Protein AF-A0A2P4QZZ9-F1 (afdb_monomer)

Radius of gyration: 21.51 Å; Cα contacts (8 Å, |Δi|>4): 135; chains: 1; bounding box: 50×48×62 Å

pLDDT: mean 76.71, std 16.19, range [34.41, 97.5]

Solvent-accessible surface area (backbone atoms only — not comparable to full-atom values): 10330 Å² total; per-residue (Å²): 119,69,66,62,56,50,52,52,54,52,50,52,51,51,54,52,50,53,53,51,53,52,52,51,50,52,53,50,46,42,72,77,36,46,69,60,42,31,53,45,34,73,68,69,44,44,65,46,53,36,52,76,71,63,39,53,69,59,50,45,40,43,49,60,79,37,35,94,70,60,45,73,76,93,50,52,72,51,72,31,72,66,57,49,50,50,50,52,49,51,52,51,50,51,52,47,52,52,32,56,74,68,72,44,88,76,85,81,82,85,83,83,88,78,91,74,87,89,64,65,64,69,46,78,31,52,57,54,53,14,55,75,69,63,35,62,65,50,34,57,41,48,51,54,41,38,61,64,50,22,79,83,32,67,79,42,36,60,51,57,63,67,46,42,67,57,51,50,55,63,53,46,65,64,67,77,70,121

Mean predicted aligned error: 12.74 Å

Structure (mmCIF, N/CA/C/O backbone):
data_AF-A0A2P4QZZ9-F1
#
_entry.id   AF-A0A2P4QZZ9-F1
#
loop_
_atom_site.group_PDB
_atom_site.id
_atom_site.type_symbol
_atom_site.label_atom_id
_atom_site.label_alt_id
_atom_site.label_comp_id
_atom_site.label_asym_id
_atom_site.label_entity_id
_atom_site.label_seq_id
_atom_site.pdbx_PDB_ins_code
_atom_site.Cartn_x
_atom_site.Cartn_y
_atom_site.Cartn_z
_atom_site.occupancy
_atom_site.B_iso_or_equiv
_atom_site.auth_seq_id
_atom_site.auth_comp_id
_atom_site.auth_asym_id
_atom_site.auth_atom_id
_atom_site.pdbx_PDB_model_num
ATOM 1 N N . MET A 1 1 ? -20.330 25.177 26.743 1.00 54.56 1 MET A N 1
ATOM 2 C CA . MET A 1 1 ? -19.737 23.815 26.667 1.00 54.56 1 MET A CA 1
ATOM 3 C C . MET A 1 1 ? -20.507 22.802 25.803 1.00 54.56 1 MET A C 1
ATOM 5 O O . MET A 1 1 ? -19.857 22.001 25.148 1.00 54.56 1 MET A O 1
ATOM 9 N N . LYS A 1 2 ? -21.855 22.788 25.755 1.00 60.09 2 LYS A N 1
ATOM 10 C CA . LYS A 1 2 ? -22.616 21.794 24.951 1.00 60.09 2 LYS A CA 1
ATOM 11 C C . LYS A 1 2 ? -22.571 22.031 23.425 1.00 60.09 2 LYS A C 1
ATOM 13 O O . LYS A 1 2 ? -22.466 21.073 22.668 1.00 60.09 2 LYS A O 1
ATOM 18 N N . HIS A 1 3 ? -22.592 23.290 22.978 1.00 59.09 3 HIS A N 1
ATOM 19 C CA . HIS A 1 3 ? -22.608 23.656 21.551 1.00 59.09 3 HIS A CA 1
ATOM 20 C C . HIS A 1 3 ? -21.281 23.352 20.826 1.00 59.09 3 HIS A C 1
ATOM 22 O O . HIS A 1 3 ? -21.279 22.843 19.709 1.00 59.09 3 HIS A O 1
ATOM 28 N N . THR A 1 4 ? -20.145 23.577 21.493 1.00 58.81 4 THR A N 1
ATOM 29 C CA . THR A 1 4 ? -18.808 23.253 20.970 1.00 58.81 4 THR A CA 1
ATOM 30 C C . THR A 1 4 ? -18.605 21.743 20.808 1.00 58.81 4 THR A C 1
ATOM 32 O O . THR A 1 4 ? -18.136 21.304 19.765 1.00 58.81 4 THR A O 1
ATOM 35 N N . LYS A 1 5 ? -19.068 20.931 21.770 1.00 69.50 5 LYS A N 1
ATOM 36 C CA . LYS A 1 5 ? -19.051 19.456 21.683 1.00 69.50 5 LYS A CA 1
ATOM 37 C C . LYS A 1 5 ? -19.959 18.907 20.567 1.00 69.50 5 LYS A C 1
ATOM 39 O O . LYS A 1 5 ? -19.664 17.879 19.965 1.00 69.50 5 LYS A O 1
ATOM 44 N N . TYR A 1 6 ? -21.067 19.589 20.274 1.00 70.94 6 TYR A N 1
ATOM 45 C CA . TYR A 1 6 ? -21.971 19.229 19.176 1.00 70.94 6 TYR A CA 1
ATOM 46 C C . TYR A 1 6 ? -21.371 19.529 17.793 1.00 70.94 6 TYR A C 1
ATOM 48 O O . TYR A 1 6 ? -21.445 18.683 16.898 1.00 70.94 6 TYR A O 1
ATOM 56 N N . LEU A 1 7 ? -20.749 20.703 17.629 1.00 67.00 7 LEU A N 1
ATOM 57 C CA . LEU A 1 7 ? -20.033 21.083 16.405 1.00 67.00 7 LEU A CA 1
ATOM 58 C C . LEU A 1 7 ? -18.877 20.120 16.106 1.00 67.00 7 LEU A C 1
ATOM 60 O O . LEU A 1 7 ? -18.756 19.653 14.974 1.00 67.00 7 LEU A O 1
ATOM 64 N N . ASP A 1 8 ? -18.117 19.743 17.133 1.00 82.56 8 ASP A N 1
ATOM 65 C CA . ASP A 1 8 ? -17.032 18.761 17.036 1.00 82.56 8 ASP A CA 1
ATOM 66 C C . ASP A 1 8 ? -17.543 17.381 16.567 1.00 82.56 8 ASP A C 1
ATOM 68 O O . ASP A 1 8 ? -17.041 16.790 15.608 1.00 82.56 8 ASP A O 1
ATOM 72 N N . ASN A 1 9 ? -18.666 16.915 17.124 1.00 88.12 9 ASN A N 1
ATOM 73 C CA . ASN A 1 9 ? -19.318 15.676 16.686 1.00 88.12 9 ASN A CA 1
ATOM 74 C C . ASN A 1 9 ? -19.880 15.738 15.255 1.00 88.12 9 ASN A C 1
ATOM 76 O O . ASN A 1 9 ? -19.959 14.711 14.571 1.00 88.12 9 ASN A O 1
ATOM 80 N N . LYS A 1 10 ? -20.330 16.907 14.788 1.00 89.75 10 LYS A N 1
ATOM 81 C CA . LYS A 1 10 ? -20.801 17.083 13.405 1.00 89.75 10 LYS A CA 1
ATOM 82 C C . LYS A 1 10 ? -19.626 17.040 12.427 1.00 89.75 10 LYS A C 1
ATOM 84 O O . LYS A 1 10 ? -19.710 16.320 11.433 1.00 89.75 10 LYS A O 1
ATOM 89 N N . LEU A 1 11 ? -18.534 17.737 12.741 1.00 89.88 11 LEU A N 1
ATOM 90 C CA . LEU A 1 11 ? -17.313 17.734 11.937 1.00 89.88 11 LEU A CA 1
ATOM 91 C C . LEU A 1 11 ? -16.714 16.327 11.846 1.00 89.88 11 LEU A C 1
ATOM 93 O O . LEU A 1 11 ? -16.433 15.849 10.751 1.00 89.88 11 LEU A O 1
ATOM 97 N N . ARG A 1 12 ? -16.619 15.614 12.973 1.00 89.38 12 ARG A N 1
ATOM 98 C CA . ARG A 1 12 ? -16.128 14.230 13.010 1.00 89.38 12 ARG A CA 1
ATOM 99 C C . ARG A 1 12 ? -16.957 13.289 12.136 1.00 89.38 12 ARG A C 1
ATOM 101 O O . ARG A 1 12 ? -16.395 12.460 11.425 1.00 89.38 12 ARG A O 1
ATOM 108 N N . ARG A 1 13 ? -18.289 13.419 12.151 1.00 91.75 13 ARG A N 1
ATOM 109 C CA . ARG A 1 13 ? -19.176 12.630 11.277 1.00 91.75 13 ARG A CA 1
ATOM 110 C C . ARG A 1 13 ? -18.946 12.934 9.800 1.00 91.75 13 ARG A C 1
ATOM 112 O O . ARG A 1 13 ? -18.873 11.999 9.009 1.00 91.75 13 ARG A O 1
ATOM 119 N N . TYR A 1 14 ? -18.820 14.211 9.448 1.00 93.88 14 TYR A N 1
ATOM 120 C CA . TYR A 1 14 ? -18.532 14.629 8.077 1.00 93.88 14 TYR A CA 1
ATOM 121 C C . TYR A 1 14 ? -17.188 14.071 7.594 1.00 93.88 14 TYR A C 1
ATOM 123 O O . TYR A 1 14 ? -17.152 13.377 6.584 1.00 93.88 14 TYR A O 1
ATOM 131 N N . LEU A 1 15 ? -16.117 14.268 8.369 1.00 91.00 15 LEU A N 1
ATOM 132 C CA . LEU A 1 15 ? -14.783 13.761 8.042 1.00 91.00 15 LEU A CA 1
ATOM 133 C C . LEU A 1 15 ? -14.778 12.239 7.879 1.00 91.00 15 LEU A C 1
ATOM 135 O O . LEU A 1 15 ? -14.265 11.729 6.887 1.00 91.00 15 LEU A O 1
ATOM 139 N N . ASN A 1 16 ? -15.407 11.507 8.804 1.00 89.88 16 ASN A N 1
ATOM 140 C CA . ASN A 1 16 ? -15.522 10.054 8.698 1.00 89.88 16 ASN A CA 1
ATOM 141 C C . ASN A 1 16 ? -16.256 9.633 7.423 1.00 89.88 16 ASN A C 1
ATOM 143 O O . ASN A 1 16 ? -15.813 8.703 6.755 1.00 89.88 16 ASN A O 1
ATOM 147 N N . LYS A 1 17 ? -17.350 10.315 7.066 1.00 94.38 17 LYS A N 1
ATOM 148 C CA . LYS A 1 17 ? -18.093 10.034 5.834 1.00 94.38 17 LYS A CA 1
ATOM 149 C C . LYS A 1 17 ? -17.211 10.242 4.600 1.00 94.38 17 LYS A C 1
ATOM 151 O O . LYS A 1 17 ? -17.087 9.324 3.797 1.00 94.38 17 LYS A O 1
ATOM 156 N N . THR A 1 18 ? -16.535 11.385 4.502 1.00 93.31 18 THR A N 1
ATOM 157 C CA . THR A 1 18 ? -15.633 11.700 3.384 1.00 93.31 18 THR A CA 1
ATOM 158 C C . THR A 1 18 ? -14.485 10.697 3.269 1.00 93.31 18 THR A C 1
ATOM 160 O O . THR A 1 18 ? -14.152 10.248 2.173 1.00 93.31 18 THR A O 1
ATOM 163 N N . ILE A 1 19 ? -13.900 10.287 4.397 1.00 89.81 19 ILE A N 1
ATOM 164 C CA . ILE A 1 19 ? -12.868 9.246 4.435 1.00 89.81 19 ILE A CA 1
ATOM 165 C C . ILE A 1 19 ? -13.408 7.917 3.882 1.00 89.81 19 ILE A C 1
ATOM 167 O O . ILE A 1 19 ? -12.723 7.264 3.096 1.00 89.81 19 ILE A O 1
ATOM 171 N N . GLN A 1 20 ? -14.622 7.507 4.264 1.00 91.81 20 GLN A N 1
ATOM 172 C CA . GLN A 1 20 ? -15.223 6.265 3.762 1.00 91.81 20 GLN A CA 1
ATOM 173 C C . GLN A 1 20 ? -15.548 6.338 2.267 1.00 91.81 20 GLN A C 1
ATOM 175 O O . GLN A 1 20 ? -15.248 5.404 1.529 1.00 91.81 20 GLN A O 1
ATOM 180 N N . GLU A 1 21 ? -16.093 7.458 1.797 1.00 94.62 21 GLU A N 1
ATOM 181 C CA . GLU A 1 21 ? -16.357 7.683 0.370 1.00 94.62 21 GLU A CA 1
ATOM 182 C C . GLU A 1 21 ? -15.062 7.631 -0.450 1.00 94.62 21 GLU A C 1
ATOM 184 O O . GLU A 1 21 ? -15.006 6.977 -1.492 1.00 94.62 21 GLU A O 1
ATOM 189 N N . THR A 1 22 ? -13.989 8.233 0.067 1.00 93.81 22 THR A N 1
ATOM 190 C CA . THR A 1 22 ? -12.664 8.210 -0.568 1.00 93.81 22 THR A CA 1
ATOM 191 C C . THR A 1 22 ? -12.107 6.786 -0.632 1.00 93.81 22 THR A C 1
ATOM 193 O O . THR A 1 22 ? -11.610 6.358 -1.673 1.00 93.81 22 THR A O 1
ATOM 196 N N . ARG A 1 23 ? -12.241 6.005 0.449 1.00 92.25 23 ARG A N 1
ATOM 197 C CA . ARG A 1 23 ? -11.847 4.585 0.486 1.00 92.25 23 ARG A CA 1
ATOM 198 C C . ARG A 1 23 ? -12.595 3.751 -0.554 1.00 92.25 23 ARG A C 1
ATOM 200 O O . ARG A 1 23 ? -11.974 2.952 -1.254 1.00 92.25 23 ARG A O 1
ATOM 207 N N . LEU A 1 24 ? -13.908 3.943 -0.682 1.00 94.81 24 LEU A N 1
ATOM 208 C CA . LEU A 1 24 ? -14.721 3.248 -1.682 1.00 94.81 24 LEU A CA 1
ATOM 209 C C . LEU A 1 24 ? -14.316 3.630 -3.108 1.00 94.81 24 LEU A C 1
ATOM 211 O O . LEU A 1 24 ? -14.198 2.749 -3.959 1.00 94.81 24 LEU A O 1
ATOM 215 N N . LEU A 1 25 ? -14.042 4.914 -3.355 1.00 96.69 25 LEU A N 1
ATOM 216 C CA . LEU A 1 25 ? -13.560 5.390 -4.650 1.00 96.69 25 LEU A CA 1
ATOM 217 C C . LEU A 1 25 ? -12.216 4.753 -5.024 1.00 96.69 25 LEU A C 1
ATOM 219 O O . LEU A 1 25 ? -12.061 4.286 -6.149 1.00 96.69 25 LEU A O 1
ATOM 223 N N . ILE A 1 26 ? -11.272 4.671 -4.081 1.00 95.56 26 ILE A N 1
ATOM 224 C CA . ILE A 1 26 ? -9.978 4.010 -4.298 1.00 95.56 26 ILE A CA 1
ATOM 225 C C . ILE A 1 26 ? -10.179 2.531 -4.647 1.00 95.56 26 ILE A C 1
ATOM 227 O O . ILE A 1 26 ? -9.620 2.054 -5.632 1.00 95.56 26 ILE A O 1
ATOM 231 N N . LYS A 1 27 ? -11.015 1.803 -3.892 1.00 96.19 27 LYS A N 1
ATOM 232 C CA . LYS A 1 27 ? -11.320 0.393 -4.192 1.00 96.19 27 LYS A CA 1
ATOM 233 C C . LYS A 1 27 ? -11.954 0.232 -5.574 1.00 96.19 27 LYS A C 1
ATOM 235 O O . LYS A 1 27 ? -11.574 -0.671 -6.315 1.00 96.19 27 LYS A O 1
ATOM 240 N N . LYS A 1 28 ? -12.887 1.116 -5.941 1.00 97.50 28 LYS A N 1
ATOM 241 C CA . LYS A 1 28 ? -13.502 1.139 -7.275 1.00 97.50 28 LYS A CA 1
ATOM 242 C C . LYS A 1 28 ? -12.451 1.362 -8.367 1.00 97.50 28 LYS A C 1
ATOM 244 O O . LYS A 1 28 ? -12.386 0.571 -9.301 1.00 97.50 28 LYS A O 1
ATOM 249 N N . PHE A 1 29 ? -11.576 2.353 -8.200 1.00 97.12 29 PHE A N 1
ATOM 250 C CA . PHE A 1 29 ? -10.493 2.635 -9.142 1.00 97.12 29 PHE A CA 1
ATOM 251 C C . PHE A 1 29 ? -9.530 1.451 -9.301 1.00 97.12 29 PHE A C 1
ATOM 253 O O . PHE A 1 29 ? -9.184 1.097 -10.422 1.00 97.12 29 PHE A O 1
ATOM 260 N N . ILE A 1 30 ? -9.145 0.791 -8.204 1.00 96.75 30 ILE A N 1
ATOM 261 C CA . ILE A 1 30 ? -8.314 -0.424 -8.241 1.00 96.75 30 ILE A CA 1
ATOM 262 C C . ILE A 1 30 ? -8.983 -1.531 -9.064 1.00 96.75 30 ILE A C 1
ATOM 264 O O . ILE A 1 30 ? -8.313 -2.200 -9.848 1.00 96.75 30 ILE A O 1
ATOM 268 N N . ASN A 1 31 ? -10.290 -1.737 -8.879 1.00 95.56 31 ASN A N 1
ATOM 269 C CA . ASN A 1 31 ? -11.034 -2.770 -9.600 1.00 95.56 31 ASN A CA 1
ATOM 270 C C . ASN A 1 31 ? -11.136 -2.482 -11.094 1.00 95.56 31 ASN A C 1
ATOM 272 O O . ASN A 1 31 ? -10.994 -3.394 -11.901 1.00 95.56 31 ASN A O 1
ATOM 276 N N . GLU A 1 32 ? -11.401 -1.229 -11.451 1.00 97.19 32 GLU A N 1
ATOM 277 C CA . GLU A 1 32 ? -11.619 -0.827 -12.839 1.00 97.19 32 GLU A CA 1
ATOM 278 C C . GLU A 1 32 ? -10.302 -0.646 -13.602 1.00 97.19 32 GLU A C 1
ATOM 280 O O . GLU A 1 32 ? -10.244 -0.916 -14.798 1.00 97.19 32 GLU A O 1
ATOM 285 N N . GLN A 1 33 ? -9.243 -0.185 -12.929 1.00 96.31 33 GLN A N 1
ATOM 286 C CA . GLN A 1 33 ? -7.977 0.230 -13.543 1.00 96.31 33 GLN A CA 1
ATOM 287 C C . GLN A 1 33 ? -6.747 -0.321 -12.787 1.00 96.31 33 GLN A C 1
ATOM 289 O O . GLN A 1 33 ? -5.874 0.447 -12.363 1.00 96.31 33 GLN A O 1
ATOM 294 N N . PRO A 1 34 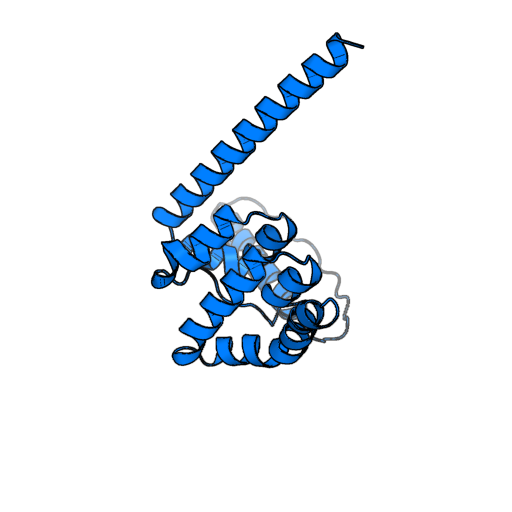? -6.611 -1.654 -12.630 1.00 95.00 34 PRO A N 1
ATOM 295 C CA . PRO A 1 34 ? -5.559 -2.253 -11.803 1.00 95.00 34 PRO A CA 1
ATOM 296 C C . PRO A 1 34 ? -4.141 -1.976 -12.322 1.00 95.00 34 PRO A C 1
ATOM 298 O O . PRO A 1 34 ? -3.219 -1.797 -11.530 1.00 95.00 34 PRO A O 1
ATOM 301 N N . GLN A 1 35 ? -3.944 -1.895 -13.641 1.00 92.81 35 GLN A N 1
ATOM 302 C CA . GLN A 1 35 ? -2.625 -1.593 -14.217 1.00 92.81 35 GLN A CA 1
ATOM 303 C C . GLN A 1 35 ? -2.218 -0.139 -13.960 1.00 92.81 35 GLN A C 1
ATOM 305 O O . GLN A 1 35 ? -1.078 0.139 -13.591 1.00 92.81 35 GLN A O 1
ATOM 310 N N . THR A 1 36 ? -3.169 0.789 -14.076 1.00 93.75 36 THR A N 1
ATOM 311 C CA . THR A 1 36 ? -2.956 2.199 -13.738 1.00 93.75 36 THR A CA 1
ATOM 312 C C . THR A 1 36 ? -2.642 2.359 -12.256 1.00 93.75 36 THR A C 1
ATOM 314 O O . THR A 1 36 ? -1.740 3.115 -11.902 1.00 93.75 36 THR A O 1
ATOM 317 N N . TRP A 1 37 ? -3.323 1.603 -11.389 1.00 94.94 37 TRP A N 1
ATOM 318 C CA . TRP A 1 37 ? -2.998 1.565 -9.967 1.00 94.94 37 TRP A CA 1
ATOM 319 C C . TRP A 1 37 ? -1.556 1.123 -9.711 1.00 94.94 37 TRP A C 1
ATOM 321 O O . TRP A 1 37 ? -0.853 1.797 -8.966 1.00 94.94 37 TRP A O 1
ATOM 331 N N . LYS A 1 38 ? -1.080 0.046 -10.353 1.00 90.50 38 LYS A N 1
ATOM 332 C CA . LYS A 1 38 ? 0.320 -0.396 -10.213 1.00 90.50 38 LYS A CA 1
ATOM 333 C C . LYS A 1 38 ? 1.302 0.712 -10.569 1.00 90.50 38 LYS A C 1
ATOM 335 O O . LYS A 1 38 ? 2.250 0.956 -9.829 1.00 90.50 38 LYS A O 1
ATOM 340 N N . LEU A 1 39 ? 1.070 1.400 -11.687 1.00 88.88 39 LEU A N 1
ATOM 341 C CA . LEU A 1 39 ? 1.911 2.524 -12.105 1.00 88.88 39 LEU A CA 1
ATOM 342 C C . LEU A 1 39 ? 1.871 3.664 -11.087 1.00 88.88 39 LEU A C 1
ATOM 344 O O . LEU A 1 39 ? 2.905 4.259 -10.795 1.00 88.88 39 LEU A O 1
ATOM 348 N N . LEU A 1 40 ? 0.697 3.946 -10.523 1.00 88.94 40 LEU A N 1
ATOM 349 C CA . LEU A 1 40 ? 0.530 4.969 -9.502 1.00 88.94 40 LEU A CA 1
ATOM 350 C C . LEU A 1 40 ? 1.260 4.595 -8.205 1.00 88.94 40 LEU A C 1
ATOM 352 O O . LEU A 1 40 ? 1.987 5.425 -7.664 1.00 88.94 40 LEU A O 1
ATOM 356 N N . ASP A 1 41 ? 1.152 3.347 -7.745 1.00 88.31 41 ASP A N 1
ATOM 357 C CA . ASP A 1 41 ? 1.889 2.856 -6.579 1.00 88.31 41 ASP A CA 1
ATOM 358 C C . ASP A 1 41 ? 3.405 2.894 -6.816 1.00 88.31 41 ASP A C 1
ATOM 360 O O . ASP A 1 41 ? 4.139 3.309 -5.921 1.00 88.31 41 ASP A O 1
ATOM 364 N N . ILE A 1 42 ? 3.872 2.576 -8.035 1.00 81.75 42 ILE A N 1
ATOM 365 C CA . ILE A 1 42 ? 5.276 2.685 -8.491 1.00 81.75 42 ILE A CA 1
ATOM 366 C C . ILE A 1 42 ? 5.726 4.135 -8.714 1.00 81.75 42 ILE A C 1
ATOM 368 O O . ILE A 1 42 ? 6.923 4.419 -8.712 1.00 81.75 42 ILE A O 1
ATOM 372 N N . LYS A 1 43 ? 4.826 5.099 -8.857 1.00 81.81 43 LYS A N 1
ATOM 373 C CA . LYS A 1 43 ? 5.218 6.506 -8.951 1.00 81.81 43 LYS A CA 1
ATOM 374 C C . LYS A 1 43 ? 5.245 7.150 -7.569 1.00 81.81 43 LYS A C 1
ATOM 376 O O . LYS A 1 43 ? 6.293 7.612 -7.128 1.00 81.81 43 LYS A O 1
ATOM 381 N N . GLU A 1 44 ? 4.140 7.053 -6.842 1.00 82.00 44 GLU A N 1
ATOM 382 C CA . GLU A 1 44 ? 3.859 7.858 -5.648 1.00 82.00 44 GLU A CA 1
ATOM 383 C C . GLU A 1 44 ? 4.170 7.144 -4.317 1.00 82.00 44 GLU A C 1
ATOM 385 O O . GLU A 1 44 ? 4.016 7.736 -3.255 1.00 82.00 44 GLU A O 1
ATOM 390 N N . CYS A 1 45 ? 4.622 5.884 -4.339 1.00 82.25 45 CYS A N 1
ATOM 391 C CA . CYS A 1 45 ? 4.875 5.063 -3.139 1.00 82.25 45 CYS A CA 1
ATOM 392 C C . CYS A 1 45 ? 3.617 4.976 -2.262 1.00 82.25 45 CYS A C 1
ATOM 394 O O . CYS A 1 45 ? 3.643 5.319 -1.077 1.00 82.25 45 CYS A O 1
ATOM 396 N N . ILE A 1 46 ? 2.482 4.590 -2.851 1.0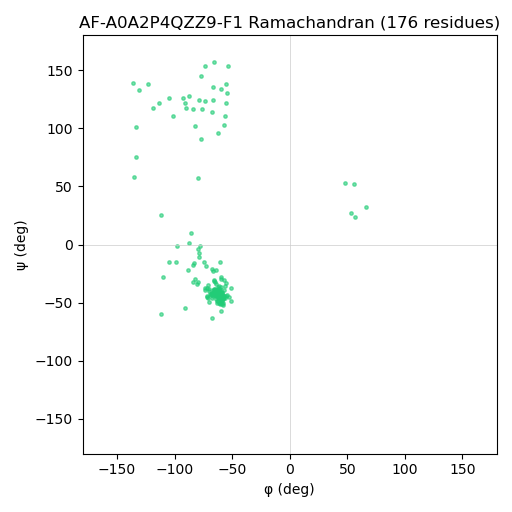0 89.69 46 ILE A N 1
ATOM 397 C CA . ILE A 1 46 ? 1.190 4.641 -2.158 1.00 89.69 46 ILE A CA 1
ATOM 398 C C . ILE A 1 46 ? 1.210 3.746 -0.923 1.00 89.69 46 ILE A C 1
ATOM 400 O O . ILE A 1 46 ? 0.746 4.181 0.130 1.00 89.69 46 ILE A O 1
ATOM 404 N N . MET A 1 47 ? 1.788 2.545 -1.012 1.00 90.62 47 MET A N 1
ATOM 405 C CA . MET A 1 47 ? 1.860 1.636 0.135 1.00 90.62 47 MET A CA 1
ATOM 406 C C . MET A 1 47 ? 2.519 2.285 1.364 1.00 90.62 47 MET A C 1
ATOM 408 O O . MET A 1 47 ? 1.955 2.216 2.454 1.00 90.62 47 MET A O 1
ATOM 412 N N . SER A 1 48 ? 3.629 3.011 1.196 1.00 87.12 48 SER A N 1
ATOM 413 C CA . SER A 1 48 ? 4.299 3.736 2.285 1.00 87.12 48 SER A CA 1
ATOM 414 C C . SER A 1 48 ? 3.361 4.732 2.977 1.00 87.12 48 SER A C 1
ATOM 416 O O . SER A 1 48 ? 3.306 4.796 4.207 1.00 87.12 48 SER A O 1
ATOM 418 N N . HIS A 1 49 ? 2.589 5.487 2.190 1.00 88.62 49 HIS A N 1
ATOM 419 C CA . HIS A 1 49 ? 1.624 6.454 2.711 1.00 88.62 49 HIS A CA 1
ATOM 420 C C . HIS A 1 49 ? 0.457 5.769 3.427 1.00 88.62 49 HIS A C 1
ATOM 422 O O . HIS A 1 49 ? 0.053 6.217 4.498 1.00 88.62 49 HIS A O 1
ATOM 428 N N . LEU A 1 50 ? -0.060 4.664 2.879 1.00 91.75 50 LEU A N 1
ATOM 429 C CA . LEU A 1 50 ? -1.122 3.883 3.514 1.00 91.75 50 LEU A CA 1
ATOM 430 C C . LEU A 1 50 ? -0.669 3.314 4.861 1.00 91.75 50 LEU A C 1
ATOM 432 O O . LEU A 1 50 ? -1.428 3.359 5.829 1.00 91.75 50 LEU A O 1
ATOM 436 N N . VAL A 1 51 ? 0.566 2.811 4.935 1.00 89.38 51 VAL A N 1
ATOM 437 C CA . VAL A 1 51 ? 1.164 2.287 6.169 1.00 89.38 51 VAL A CA 1
ATOM 438 C C . VAL A 1 51 ? 1.292 3.385 7.219 1.00 89.38 51 VAL A C 1
ATOM 440 O O . VAL A 1 51 ? 0.834 3.193 8.347 1.00 89.38 51 VAL A O 1
ATOM 443 N N . ALA A 1 52 ? 1.863 4.535 6.848 1.00 84.94 52 ALA A N 1
ATOM 444 C CA . ALA A 1 52 ? 2.039 5.673 7.750 1.00 84.94 52 ALA A CA 1
ATOM 445 C C . ALA A 1 52 ? 0.696 6.238 8.246 1.00 84.94 52 ALA A C 1
ATOM 447 O O . ALA A 1 52 ? 0.567 6.611 9.409 1.00 84.94 52 ALA A O 1
ATOM 448 N N . ALA A 1 53 ? -0.323 6.250 7.383 1.00 85.88 53 ALA A N 1
ATOM 449 C CA . ALA A 1 53 ? -1.673 6.690 7.724 1.00 85.88 53 ALA A CA 1
ATOM 450 C C . ALA A 1 53 ? -2.497 5.644 8.504 1.00 85.88 53 ALA A C 1
ATOM 452 O O . ALA A 1 53 ? -3.605 5.953 8.944 1.00 85.88 53 ALA A O 1
ATOM 453 N N . GLY A 1 54 ? -2.001 4.410 8.667 1.00 88.06 54 GLY A N 1
ATOM 454 C CA . GLY A 1 54 ? -2.745 3.327 9.320 1.00 88.06 54 GLY A CA 1
ATOM 455 C C . GLY A 1 54 ? -3.985 2.879 8.536 1.00 88.06 54 GLY A C 1
ATOM 456 O O . GLY A 1 54 ? -5.000 2.501 9.124 1.00 88.06 54 GLY A O 1
ATOM 457 N N . CYS A 1 55 ? -3.946 2.946 7.202 1.00 90.94 55 CYS A N 1
ATOM 458 C CA . CYS A 1 55 ? -5.043 2.537 6.321 1.00 90.94 55 CYS A CA 1
ATOM 459 C C . CYS A 1 55 ? -5.092 1.010 6.125 1.00 90.94 55 CYS A C 1
ATOM 461 O O . CYS A 1 55 ? -5.043 0.511 5.000 1.00 90.94 55 CYS A O 1
ATOM 463 N N . ASP A 1 56 ? -5.200 0.266 7.227 1.00 91.25 56 ASP A N 1
ATOM 464 C CA . ASP A 1 56 ? -5.115 -1.202 7.265 1.00 91.25 56 ASP A CA 1
ATOM 465 C C . ASP A 1 56 ? -6.142 -1.905 6.368 1.00 91.25 56 ASP A C 1
ATOM 467 O O . ASP A 1 56 ? -5.874 -2.988 5.846 1.00 91.25 56 ASP A O 1
ATOM 471 N N . ASP A 1 57 ? -7.308 -1.292 6.167 1.00 92.75 57 ASP A N 1
ATOM 472 C CA . ASP A 1 57 ? -8.372 -1.801 5.304 1.00 92.75 57 ASP A CA 1
ATOM 473 C C . ASP A 1 57 ? -7.977 -1.775 3.822 1.00 92.75 57 ASP A C 1
ATOM 475 O O . ASP A 1 57 ? -8.217 -2.745 3.105 1.00 92.75 57 ASP A O 1
ATOM 479 N N . LEU A 1 58 ? -7.343 -0.693 3.362 1.00 94.50 58 LEU A N 1
ATOM 480 C CA . LEU A 1 58 ? -6.848 -0.579 1.991 1.00 94.50 58 LEU A CA 1
ATOM 481 C C . LEU A 1 58 ? -5.602 -1.437 1.791 1.00 94.50 58 LEU A C 1
ATOM 483 O O . LEU A 1 58 ? -5.485 -2.096 0.762 1.00 94.50 58 LEU A O 1
ATOM 487 N N . ILE A 1 59 ? -4.712 -1.489 2.786 1.00 94.00 59 ILE A N 1
ATOM 488 C CA . ILE A 1 59 ? -3.550 -2.383 2.753 1.00 94.00 59 ILE A CA 1
ATOM 489 C C . ILE A 1 59 ? -4.033 -3.824 2.598 1.00 94.00 59 ILE A C 1
ATOM 491 O O . ILE A 1 59 ? -3.629 -4.498 1.657 1.00 94.00 59 ILE A O 1
ATOM 495 N N . SER A 1 60 ? -4.953 -4.272 3.457 1.00 94.00 60 SER A N 1
ATOM 496 C CA . SER A 1 60 ? -5.511 -5.629 3.409 1.00 94.00 60 SER A CA 1
ATOM 497 C C . SER A 1 60 ? -6.200 -5.923 2.079 1.00 94.00 60 SER A C 1
ATOM 499 O O . SER A 1 60 ? -6.009 -7.000 1.515 1.00 94.00 60 SER A O 1
ATOM 501 N N . TYR A 1 61 ? -6.938 -4.951 1.541 1.00 95.25 61 TYR A N 1
ATOM 502 C CA . TYR A 1 61 ? -7.565 -5.066 0.230 1.00 95.25 61 TYR A CA 1
ATOM 503 C C . TYR A 1 61 ? -6.535 -5.334 -0.879 1.00 95.25 61 TYR A C 1
ATOM 505 O O . TYR A 1 61 ? -6.707 -6.240 -1.691 1.00 95.25 61 TYR A O 1
ATOM 513 N N . ILE A 1 62 ? -5.431 -4.586 -0.879 1.00 94.00 62 ILE A N 1
ATOM 514 C CA . ILE A 1 62 ? -4.361 -4.688 -1.879 1.00 94.00 62 ILE A CA 1
ATOM 515 C C . ILE A 1 62 ? -3.577 -5.999 -1.725 1.00 94.00 62 ILE A C 1
ATOM 517 O O . ILE A 1 62 ? -3.371 -6.705 -2.711 1.00 94.00 62 ILE A O 1
ATOM 521 N N . VAL A 1 63 ? -3.142 -6.335 -0.505 1.00 91.81 63 VAL A N 1
ATOM 522 C CA . VAL A 1 63 ? -2.197 -7.444 -0.270 1.00 91.81 63 VAL A CA 1
ATOM 523 C C . VAL A 1 63 ? -2.868 -8.806 -0.068 1.00 91.81 63 VAL A C 1
ATOM 525 O O . VAL A 1 63 ? -2.228 -9.842 -0.257 1.00 91.81 63 VAL A O 1
ATOM 528 N N . TYR A 1 64 ? -4.144 -8.841 0.329 1.00 89.56 64 TYR A N 1
ATOM 529 C CA . TYR A 1 64 ? -4.879 -10.090 0.548 1.00 89.56 64 TYR A CA 1
ATOM 530 C C . TYR A 1 64 ? -5.979 -10.309 -0.479 1.00 89.56 64 TYR A C 1
ATOM 532 O O . TYR A 1 64 ? -5.932 -11.314 -1.180 1.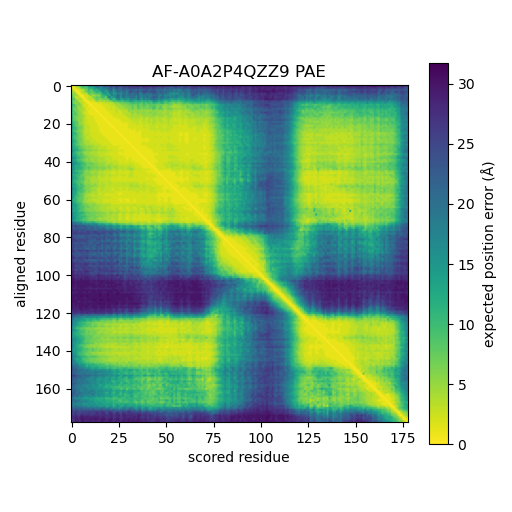00 89.56 64 TYR A O 1
ATOM 540 N N . GLU A 1 65 ? -6.951 -9.399 -0.566 1.00 92.38 65 GLU A N 1
ATOM 541 C CA . GLU A 1 65 ? -8.142 -9.601 -1.407 1.00 92.38 65 GLU A CA 1
ATOM 542 C C . GLU A 1 65 ? -7.817 -9.522 -2.902 1.00 92.38 65 GLU A C 1
ATOM 544 O O . GLU A 1 65 ? -8.401 -10.241 -3.707 1.00 92.38 65 GLU A O 1
ATOM 549 N N . LYS A 1 66 ? -6.871 -8.659 -3.281 1.00 92.06 66 LYS A N 1
ATOM 550 C CA . LYS A 1 66 ? -6.435 -8.443 -4.668 1.00 92.06 66 LYS A CA 1
ATOM 551 C C . LYS A 1 66 ? -5.016 -8.927 -4.934 1.00 92.06 66 LYS A C 1
ATOM 553 O O . LYS A 1 66 ? -4.367 -8.451 -5.864 1.00 92.06 66 LYS A O 1
ATOM 558 N N . ARG A 1 67 ? -4.542 -9.893 -4.144 1.00 88.19 67 ARG A N 1
ATOM 559 C CA . ARG A 1 67 ? -3.178 -10.420 -4.254 1.00 88.19 67 ARG A CA 1
ATOM 560 C C . ARG A 1 67 ? -2.836 -10.876 -5.669 1.00 88.19 67 ARG A C 1
ATOM 562 O O . ARG A 1 67 ? -1.764 -10.533 -6.152 1.00 88.19 67 ARG A O 1
ATOM 569 N N . ASP A 1 68 ? -3.736 -11.608 -6.320 1.00 88.44 68 ASP A N 1
ATOM 570 C CA . ASP A 1 68 ? -3.486 -12.211 -7.638 1.00 88.44 68 ASP A CA 1
ATOM 571 C C . ASP A 1 68 ? -3.265 -11.156 -8.727 1.00 88.44 68 ASP A C 1
ATOM 573 O O . ASP A 1 68 ? -2.626 -11.406 -9.744 1.00 88.44 68 ASP A O 1
ATOM 577 N N . LEU A 1 69 ? -3.744 -9.933 -8.490 1.00 88.88 69 LEU A N 1
ATOM 578 C CA . LEU A 1 69 ? -3.489 -8.804 -9.371 1.00 88.88 69 LEU A CA 1
ATOM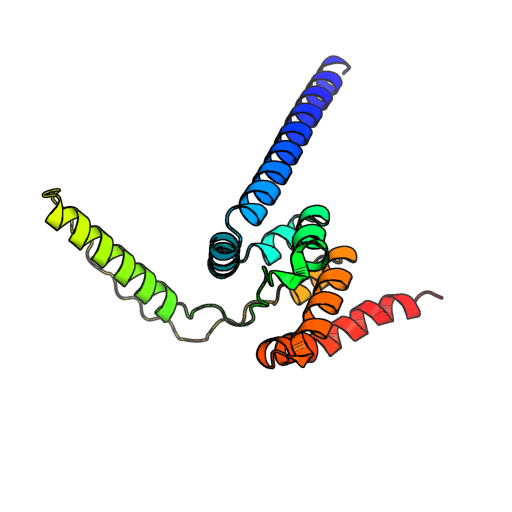 579 C C . LEU A 1 69 ? -2.097 -8.207 -9.165 1.00 88.88 69 LEU A C 1
ATOM 581 O O . LEU A 1 69 ? -1.700 -7.382 -9.979 1.00 88.88 69 LEU A O 1
ATOM 585 N N . MET A 1 70 ? -1.354 -8.590 -8.123 1.00 87.38 70 MET A N 1
ATOM 586 C CA . MET A 1 70 ? -0.005 -8.113 -7.798 1.00 87.38 70 MET A CA 1
ATOM 587 C C . MET A 1 70 ? 0.108 -6.583 -7.850 1.00 87.38 70 MET A C 1
ATOM 589 O O . MET A 1 70 ? 0.913 -6.011 -8.588 1.00 87.38 70 MET A O 1
ATOM 593 N N . LEU A 1 71 ? -0.789 -5.910 -7.129 1.00 89.50 71 LEU A N 1
ATOM 594 C CA . LEU A 1 71 ? -1.006 -4.462 -7.221 1.00 89.50 71 LEU A CA 1
ATOM 595 C C . LEU A 1 71 ? 0.086 -3.611 -6.569 1.00 89.50 71 LEU A C 1
ATOM 597 O O . LEU A 1 71 ? 0.125 -2.406 -6.800 1.00 89.50 71 LEU A O 1
ATOM 601 N N . HIS A 1 72 ? 0.930 -4.229 -5.749 1.00 89.06 72 HIS A N 1
ATOM 602 C CA . HIS A 1 72 ? 2.015 -3.569 -5.042 1.00 89.06 72 HIS A CA 1
ATOM 603 C C . HIS A 1 72 ? 3.350 -4.223 -5.387 1.00 89.06 72 HIS A C 1
ATOM 605 O O . HIS A 1 72 ? 3.438 -5.455 -5.429 1.00 89.06 72 HIS A O 1
ATOM 611 N N . ASN A 1 73 ? 4.370 -3.390 -5.600 1.00 80.94 73 ASN A N 1
ATOM 612 C CA . ASN A 1 73 ? 5.747 -3.810 -5.822 1.00 80.94 73 ASN A CA 1
ATOM 613 C C . ASN A 1 73 ? 6.647 -3.240 -4.707 1.00 80.94 73 ASN A C 1
ATOM 615 O O . ASN A 1 73 ? 6.757 -2.012 -4.623 1.00 80.94 73 ASN A O 1
ATOM 619 N N . PRO A 1 74 ? 7.298 -4.081 -3.881 1.00 73.88 74 PRO A N 1
ATOM 620 C CA . PRO A 1 74 ? 8.219 -3.619 -2.850 1.00 73.88 74 PRO A CA 1
ATOM 621 C C . PRO A 1 74 ? 9.317 -2.743 -3.454 1.00 73.88 74 PRO A C 1
ATOM 623 O O . PRO A 1 74 ? 10.072 -3.181 -4.326 1.00 73.88 74 PRO A O 1
ATOM 626 N N . ARG A 1 75 ? 9.442 -1.497 -2.982 1.00 68.69 75 ARG A N 1
ATOM 627 C CA . ARG A 1 75 ? 10.492 -0.588 -3.460 1.00 68.69 75 ARG A CA 1
ATOM 628 C C . ARG A 1 75 ? 11.620 -0.430 -2.448 1.00 68.69 75 ARG A C 1
ATOM 630 O O . ARG A 1 75 ? 11.405 -0.056 -1.303 1.00 68.69 75 ARG A O 1
ATOM 637 N N . ARG A 1 76 ? 12.847 -0.677 -2.922 1.00 58.94 76 ARG A N 1
ATOM 638 C CA . ARG A 1 76 ? 14.118 -0.431 -2.208 1.00 58.94 76 ARG A CA 1
ATOM 639 C C . ARG A 1 76 ? 14.943 0.711 -2.789 1.00 58.94 76 ARG A C 1
ATOM 641 O O . ARG A 1 76 ? 15.697 1.366 -2.071 1.00 58.94 76 ARG A O 1
ATOM 648 N N . TYR A 1 77 ? 14.793 0.958 -4.084 1.00 55.16 77 TYR A N 1
ATOM 649 C CA . TYR A 1 77 ? 15.566 1.958 -4.803 1.00 55.16 77 TYR A CA 1
ATOM 650 C C . TYR A 1 77 ? 14.630 3.069 -5.263 1.00 55.16 77 TYR A C 1
ATOM 652 O O . TYR A 1 77 ? 13.640 2.833 -5.959 1.00 55.16 77 TYR A O 1
ATOM 660 N N . ALA A 1 78 ? 14.923 4.292 -4.831 1.00 54.59 78 ALA A N 1
ATOM 661 C CA . ALA A 1 78 ? 14.410 5.462 -5.516 1.00 54.59 78 ALA A CA 1
ATOM 662 C C . ALA A 1 78 ? 15.171 5.627 -6.828 1.00 54.59 78 ALA A C 1
ATOM 664 O O . ALA A 1 78 ? 16.338 5.247 -6.917 1.00 54.59 78 ALA A O 1
ATOM 665 N N . TRP A 1 79 ? 14.533 6.266 -7.802 1.00 50.38 79 TRP A N 1
ATOM 666 C CA . TRP A 1 79 ? 15.275 6.877 -8.893 1.00 50.38 79 TRP A 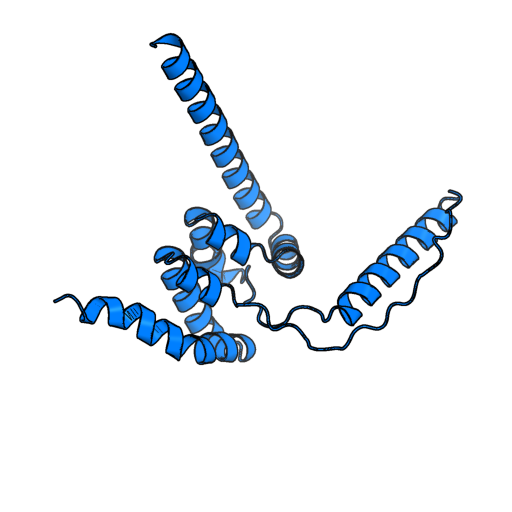CA 1
ATOM 667 C C . TRP A 1 79 ? 16.293 7.817 -8.255 1.00 50.38 79 TRP A C 1
ATOM 669 O O . TRP A 1 79 ? 15.938 8.596 -7.359 1.00 50.38 79 TRP A O 1
ATOM 679 N N . SER A 1 80 ? 17.556 7.721 -8.663 1.00 59.00 80 SER A N 1
ATOM 680 C CA . SER A 1 80 ? 18.555 8.692 -8.236 1.00 59.00 80 SER A CA 1
ATOM 681 C C . SER A 1 80 ? 18.043 10.092 -8.564 1.00 59.00 80 SER A C 1
ATOM 683 O O . SER A 1 80 ? 17.262 10.287 -9.501 1.00 59.00 80 SER A O 1
ATOM 685 N N . LYS A 1 81 ? 18.490 11.101 -7.812 1.00 65.62 81 LYS A N 1
ATOM 686 C CA . LYS A 1 81 ? 18.110 12.492 -8.094 1.00 65.62 81 LYS A CA 1
ATOM 687 C C . LYS A 1 81 ? 18.356 12.844 -9.567 1.00 65.62 81 LYS A C 1
ATOM 689 O O . LYS A 1 81 ? 17.514 13.468 -10.194 1.00 65.62 81 LYS A O 1
ATOM 694 N N . ARG A 1 82 ? 19.445 12.321 -10.141 1.00 66.00 82 ARG A N 1
ATOM 695 C CA . ARG A 1 82 ? 19.786 12.444 -11.561 1.00 66.00 82 ARG A CA 1
ATOM 696 C C . ARG A 1 82 ? 18.740 11.821 -12.488 1.00 66.00 82 ARG A C 1
ATOM 698 O O . ARG A 1 82 ? 18.326 12.475 -13.434 1.00 66.00 82 ARG A O 1
ATOM 705 N N . GLU A 1 83 ? 18.335 10.578 -12.246 1.00 63.56 83 GLU A N 1
ATOM 706 C CA . GLU A 1 83 ? 17.328 9.900 -13.075 1.00 63.56 83 GLU A CA 1
ATOM 707 C C . GLU A 1 83 ? 15.960 10.579 -12.945 1.00 63.56 83 GLU A C 1
ATOM 709 O O . GLU A 1 83 ? 15.262 10.766 -13.938 1.00 63.56 83 GLU A O 1
ATOM 714 N N . SER A 1 84 ? 15.598 11.016 -11.736 1.00 65.06 84 SER A N 1
ATOM 715 C CA . SER A 1 84 ? 14.367 11.770 -11.500 1.00 65.06 84 SER A CA 1
ATOM 716 C C . SER A 1 84 ? 14.384 13.129 -12.210 1.00 65.06 84 SER A C 1
ATOM 718 O O . SER A 1 84 ? 13.385 13.511 -12.820 1.00 65.06 84 SER A O 1
ATOM 720 N N . ASP A 1 85 ? 15.501 13.857 -12.151 1.00 73.19 85 ASP A N 1
ATOM 721 C CA . ASP A 1 85 ? 15.673 15.152 -12.816 1.00 73.19 85 ASP A CA 1
ATOM 722 C C . ASP A 1 85 ? 15.657 15.003 -14.343 1.00 73.19 85 ASP A C 1
ATOM 724 O O . ASP A 1 85 ? 15.034 15.813 -15.031 1.00 73.19 85 ASP A O 1
ATOM 728 N N . GLU A 1 86 ? 16.273 13.947 -14.880 1.00 73.94 86 GLU A N 1
ATOM 729 C CA . GLU A 1 86 ? 16.255 13.656 -16.315 1.00 73.94 86 GLU A CA 1
ATOM 730 C C . GLU A 1 86 ? 14.848 13.272 -16.793 1.00 73.94 86 GLU A C 1
ATOM 732 O O . GLU A 1 86 ? 14.382 13.795 -17.804 1.00 73.94 86 GLU A O 1
ATOM 737 N N . CYS A 1 87 ? 14.104 12.460 -16.035 1.00 67.81 87 CYS A N 1
ATOM 738 C CA . CYS A 1 87 ? 12.699 12.190 -16.347 1.00 67.81 87 CYS A CA 1
ATOM 739 C C . CYS A 1 87 ? 11.848 13.462 -16.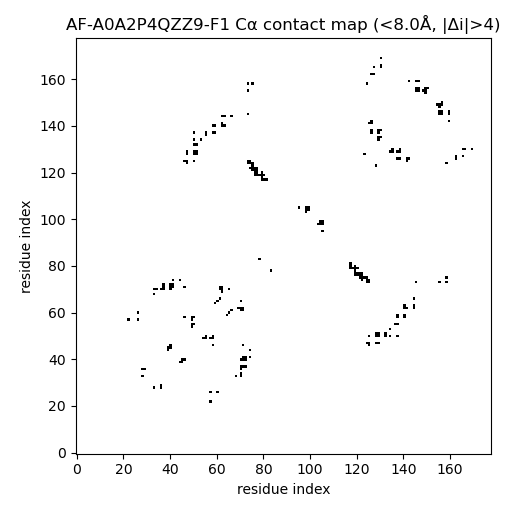316 1.00 67.81 87 CYS A C 1
ATOM 741 O O . CYS A 1 87 ? 11.085 13.713 -17.249 1.00 67.81 87 CYS A O 1
ATOM 743 N N . ASN A 1 88 ? 12.012 14.305 -15.295 1.00 74.69 88 ASN A N 1
ATOM 744 C CA . ASN A 1 88 ? 11.324 15.593 -15.217 1.00 74.69 88 ASN A CA 1
ATOM 745 C C . ASN A 1 88 ? 11.685 16.503 -16.401 1.00 74.69 88 ASN A C 1
ATOM 747 O O . ASN A 1 88 ? 10.819 17.195 -16.941 1.00 74.69 88 ASN A O 1
ATOM 751 N N . ARG A 1 89 ? 12.947 16.489 -16.842 1.00 80.88 89 ARG A N 1
ATOM 752 C CA . ARG A 1 89 ? 13.403 17.217 -18.029 1.00 80.88 89 ARG A CA 1
ATOM 753 C C . ARG A 1 89 ? 12.734 16.698 -19.299 1.00 80.88 89 ARG A C 1
ATOM 755 O O . ARG A 1 89 ? 12.246 17.508 -20.083 1.00 80.88 89 ARG A O 1
ATOM 762 N N . LEU A 1 90 ? 12.687 15.383 -19.496 1.00 79.69 90 LEU A N 1
ATOM 763 C CA . LEU A 1 90 ? 12.044 14.763 -20.656 1.00 79.69 90 LEU A CA 1
ATOM 764 C C . LEU A 1 90 ? 10.542 15.062 -20.693 1.00 79.69 90 LEU A C 1
ATOM 766 O O . LEU A 1 90 ? 10.035 15.446 -21.744 1.00 79.69 90 LEU A O 1
ATOM 770 N N . ILE A 1 91 ? 9.850 14.981 -19.553 1.00 76.75 91 ILE A N 1
ATOM 771 C CA . ILE A 1 91 ? 8.430 15.346 -19.435 1.00 76.75 91 ILE A CA 1
ATOM 772 C C . ILE A 1 91 ? 8.219 16.807 -19.844 1.00 76.75 91 ILE A C 1
ATOM 774 O O . ILE A 1 91 ? 7.390 17.085 -20.706 1.00 76.75 91 ILE A O 1
ATOM 778 N N . ARG A 1 92 ? 9.033 17.735 -19.320 1.00 81.31 92 ARG A N 1
ATOM 779 C CA . ARG A 1 92 ? 8.972 19.153 -19.716 1.00 81.31 92 ARG A CA 1
ATOM 780 C C . ARG A 1 92 ? 9.216 19.348 -21.210 1.00 81.31 92 ARG A C 1
ATOM 782 O O . ARG A 1 92 ? 8.536 20.157 -21.828 1.00 81.31 92 ARG A O 1
ATOM 789 N N . LEU A 1 93 ? 10.168 18.626 -21.803 1.00 80.38 93 LEU A N 1
ATOM 790 C CA . LEU A 1 93 ? 10.438 18.701 -23.242 1.00 80.38 93 LEU A CA 1
ATOM 791 C C . LEU A 1 93 ? 9.266 18.171 -24.076 1.00 80.38 93 LEU A C 1
ATOM 793 O O . LEU A 1 93 ? 8.954 18.752 -25.113 1.00 80.38 93 LEU A O 1
ATOM 797 N N . ILE A 1 94 ? 8.606 17.100 -23.630 1.00 78.94 94 ILE A N 1
ATOM 798 C CA . ILE A 1 94 ? 7.399 16.559 -24.267 1.00 78.94 94 ILE A CA 1
ATOM 799 C C . ILE A 1 94 ? 6.250 17.568 -24.171 1.00 78.94 94 ILE A C 1
ATOM 801 O O . ILE A 1 94 ? 5.581 17.818 -25.174 1.00 78.94 94 ILE A O 1
ATOM 805 N N . ASP A 1 95 ? 6.061 18.199 -23.013 1.00 75.69 95 ASP A N 1
ATOM 806 C CA . ASP A 1 95 ? 5.043 19.233 -22.813 1.00 75.69 95 ASP A CA 1
ATOM 807 C C . ASP A 1 95 ? 5.314 20.476 -23.667 1.00 75.69 95 ASP A C 1
ATOM 809 O O . ASP A 1 95 ? 4.399 21.006 -24.295 1.00 75.69 95 ASP A O 1
ATOM 813 N N . VAL A 1 96 ? 6.573 20.916 -23.763 1.00 76.69 96 VAL A N 1
ATOM 814 C CA . VAL A 1 96 ? 6.985 22.009 -24.657 1.00 76.69 96 VAL A CA 1
ATOM 815 C C . VAL A 1 96 ? 6.736 21.634 -26.118 1.00 76.69 96 VAL A C 1
ATOM 817 O O . VAL A 1 96 ? 6.146 22.426 -26.845 1.00 76.69 96 VAL A O 1
ATOM 820 N N . LYS A 1 97 ? 7.107 20.421 -26.553 1.00 77.25 97 LYS A N 1
ATOM 821 C CA . LYS A 1 97 ? 6.825 19.942 -27.918 1.00 77.25 97 LYS A CA 1
ATOM 822 C C . LYS A 1 97 ? 5.325 19.906 -28.216 1.00 77.25 97 LYS A C 1
ATOM 824 O O . LYS A 1 97 ? 4.928 20.322 -29.300 1.00 77.25 97 LYS A O 1
ATOM 829 N N . ARG A 1 98 ? 4.495 19.459 -27.267 1.00 74.19 98 ARG A N 1
ATOM 830 C CA . ARG A 1 98 ? 3.027 19.485 -27.389 1.00 74.19 98 ARG A CA 1
ATOM 831 C C . ARG A 1 98 ? 2.486 20.910 -27.510 1.00 74.19 98 ARG A C 1
ATOM 833 O O . ARG A 1 98 ? 1.650 21.157 -28.368 1.00 74.19 98 ARG A O 1
ATOM 840 N N . LYS A 1 99 ? 2.990 21.855 -26.712 1.00 71.88 99 LYS A N 1
ATOM 841 C CA . LYS A 1 99 ? 2.588 23.273 -26.778 1.00 71.88 99 LYS A CA 1
ATOM 842 C C . LYS A 1 99 ? 3.000 23.948 -28.088 1.00 71.88 99 LYS A C 1
ATOM 844 O O . LYS A 1 99 ? 2.179 24.626 -28.696 1.00 71.88 99 LYS A O 1
ATOM 849 N N . ILE A 1 100 ? 4.220 23.686 -28.571 1.00 68.81 100 ILE A N 1
ATOM 850 C CA . ILE A 1 100 ? 4.701 24.152 -29.885 1.00 68.81 100 ILE A CA 1
ATOM 851 C C . ILE A 1 100 ? 3.807 23.609 -31.006 1.00 68.81 100 ILE A C 1
ATOM 853 O O . ILE A 1 100 ? 3.399 24.366 -31.886 1.00 68.81 100 ILE A O 1
ATOM 857 N N . LEU A 1 101 ? 3.466 22.316 -30.957 1.00 69.94 101 LEU A N 1
ATOM 858 C CA . LEU A 1 101 ? 2.565 21.687 -31.927 1.00 69.94 101 LEU A CA 1
ATOM 859 C C . LEU A 1 101 ? 1.166 22.327 -31.909 1.00 69.94 101 LEU A C 1
ATOM 861 O O . LEU A 1 101 ? 0.563 22.514 -32.962 1.00 69.94 101 LEU A O 1
ATOM 865 N N . ASN A 1 102 ? 0.697 22.735 -30.730 1.00 71.31 102 ASN A N 1
ATOM 866 C CA . ASN A 1 102 ? -0.595 23.392 -30.529 1.00 71.31 102 ASN A CA 1
ATOM 867 C C . ASN A 1 102 ? -0.557 24.925 -30.729 1.00 71.31 102 ASN A C 1
ATOM 869 O O . ASN A 1 102 ? -1.541 25.595 -30.429 1.00 71.31 102 ASN A O 1
ATOM 873 N N . ARG A 1 103 ? 0.545 25.491 -31.257 1.00 63.69 103 ARG A N 1
ATOM 874 C CA . ARG A 1 103 ? 0.761 26.941 -31.481 1.00 63.69 103 ARG A CA 1
ATOM 875 C C . ARG A 1 103 ? 0.627 27.821 -30.226 1.00 63.69 103 ARG A C 1
ATOM 877 O O . ARG A 1 103 ? 0.409 29.025 -30.335 1.00 63.69 103 ARG A O 1
ATOM 884 N N . GLU A 1 104 ? 0.816 27.254 -29.040 1.00 58.31 104 GLU A N 1
ATOM 885 C CA . GLU A 1 104 ? 0.907 28.011 -27.791 1.00 58.31 104 GLU A CA 1
ATOM 886 C C . GLU A 1 104 ? 2.377 28.361 -27.523 1.00 58.31 104 GLU A C 1
ATOM 888 O O . GLU A 1 104 ? 3.225 27.472 -27.438 1.00 58.31 104 GLU A O 1
ATOM 893 N N . ILE A 1 105 ? 2.698 29.654 -27.404 1.00 50.25 105 ILE A N 1
ATOM 894 C CA . ILE A 1 105 ? 4.075 30.150 -27.228 1.00 50.25 105 ILE A CA 1
ATOM 895 C C . ILE A 1 105 ? 4.613 29.719 -25.847 1.00 50.25 105 ILE A C 1
ATOM 897 O O . ILE A 1 105 ? 4.114 30.212 -24.831 1.00 50.25 105 ILE A O 1
ATOM 901 N N . PRO A 1 106 ? 5.642 28.849 -25.746 1.00 50.91 106 PRO A N 1
ATOM 902 C CA . PRO A 1 106 ? 6.203 28.463 -24.457 1.00 50.91 106 PRO A CA 1
ATOM 903 C C . PRO A 1 106 ? 7.390 29.365 -24.086 1.00 50.91 106 PRO A C 1
ATOM 905 O O . PRO A 1 106 ? 8.373 29.454 -24.818 1.00 50.91 106 PRO A O 1
ATOM 908 N N . GLN A 1 107 ? 7.333 29.976 -22.901 1.00 50.59 107 GLN A N 1
ATOM 909 C CA . GLN A 1 107 ? 8.491 30.599 -22.250 1.00 50.59 107 GLN A CA 1
ATOM 910 C C . GLN A 1 107 ? 9.500 29.504 -21.859 1.00 50.59 107 GLN A C 1
ATOM 912 O O . GLN A 1 107 ? 9.140 28.552 -21.164 1.00 50.59 107 GLN A O 1
ATOM 917 N N . ILE A 1 108 ? 10.753 29.623 -22.306 1.00 49.19 108 ILE A N 1
ATOM 918 C CA . ILE A 1 108 ? 11.839 28.667 -22.029 1.00 49.19 108 ILE A CA 1
ATOM 919 C C . ILE A 1 108 ? 12.469 29.004 -20.664 1.00 49.19 108 ILE A C 1
ATOM 921 O O . ILE A 1 108 ? 13.080 30.066 -20.546 1.00 49.19 108 ILE A O 1
ATOM 925 N N . PRO A 1 109 ? 12.406 28.137 -19.632 1.00 44.16 109 PRO A N 1
ATOM 926 C CA . PRO A 1 109 ? 13.109 28.398 -18.379 1.00 44.16 109 PRO A CA 1
ATOM 927 C C . PRO A 1 109 ? 14.598 28.052 -18.514 1.00 44.16 109 PRO A C 1
ATOM 929 O O . PRO A 1 109 ? 14.955 26.917 -18.848 1.00 44.16 109 PRO A O 1
ATOM 932 N N . GLN A 1 110 ? 15.464 29.026 -18.230 1.00 45.31 110 GLN A N 1
ATOM 933 C CA . GLN A 1 110 ? 16.916 28.845 -18.156 1.00 45.31 110 GLN A CA 1
ATOM 934 C C . GLN A 1 110 ? 17.293 27.937 -16.969 1.00 45.31 110 GLN A C 1
ATOM 936 O O . GLN A 1 110 ? 16.742 28.051 -15.876 1.00 45.31 110 GLN A O 1
ATOM 941 N N . GLN A 1 111 ? 18.212 26.996 -17.205 1.00 49.78 111 GLN A N 1
ATOM 942 C CA . GLN A 1 111 ? 18.662 25.997 -16.230 1.00 49.78 111 GLN A CA 1
ATOM 943 C C . GLN A 1 111 ? 19.816 26.524 -15.367 1.00 49.78 111 GLN A C 1
ATOM 945 O O . GLN A 1 111 ? 20.870 26.861 -15.901 1.00 49.78 111 GLN A O 1
ATOM 950 N N . GLU A 1 112 ? 19.692 26.435 -14.042 1.00 37.31 112 GLU A N 1
ATOM 951 C CA . GLU A 1 112 ? 20.850 26.446 -13.142 1.00 37.31 112 GLU A CA 1
ATOM 952 C C . GLU A 1 112 ? 21.350 25.015 -12.895 1.00 37.31 112 GLU A C 1
ATOM 954 O O . GLU A 1 112 ? 20.651 24.164 -12.339 1.00 37.31 112 GLU A O 1
ATOM 959 N N . LYS A 1 113 ? 22.594 24.736 -13.301 1.00 46.62 113 LYS A N 1
ATOM 960 C CA . LYS A 1 113 ? 23.306 23.493 -12.975 1.00 46.62 113 LYS A CA 1
ATOM 961 C C . LYS A 1 113 ? 23.920 23.601 -11.577 1.00 46.62 113 LYS A C 1
ATOM 963 O O . LYS A 1 113 ? 25.013 24.138 -11.432 1.00 46.62 113 LYS A O 1
ATOM 968 N N . LYS A 1 114 ? 23.292 22.992 -10.567 1.00 40.94 114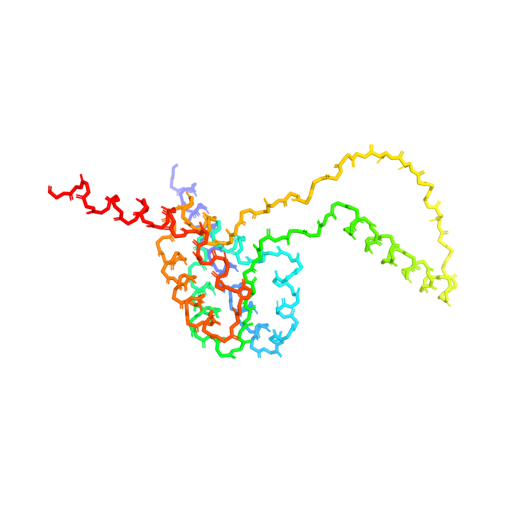 LYS A N 1
ATOM 969 C CA . LYS A 1 114 ? 23.981 22.608 -9.322 1.00 40.94 114 LYS A CA 1
ATOM 970 C C . LYS A 1 114 ? 24.294 21.115 -9.349 1.00 40.94 114 LYS A C 1
ATOM 972 O O . LYS A 1 114 ? 23.397 20.280 -9.294 1.00 40.94 114 LYS A O 1
ATOM 977 N N . ARG A 1 115 ? 25.585 20.788 -9.457 1.00 46.38 115 ARG A N 1
ATOM 978 C CA . ARG A 1 115 ? 26.098 19.426 -9.264 1.00 46.38 115 ARG A CA 1
ATOM 979 C C . ARG A 1 115 ? 26.058 19.109 -7.770 1.00 46.38 115 ARG A C 1
ATOM 981 O O . ARG A 1 115 ? 26.656 19.845 -6.995 1.00 46.38 115 ARG A O 1
ATOM 988 N N . LEU A 1 116 ? 25.384 18.031 -7.379 1.00 43.44 116 LEU A N 1
ATOM 989 C CA . LEU A 1 116 ? 25.486 17.450 -6.040 1.00 43.44 116 LEU A CA 1
ATOM 990 C C . LEU A 1 116 ? 25.592 15.929 -6.157 1.00 43.44 116 LEU A C 1
ATOM 992 O O . LEU A 1 116 ? 24.946 15.318 -7.008 1.00 43.44 116 LEU A O 1
ATOM 996 N N . ASN A 1 117 ? 26.474 15.385 -5.323 1.00 45.16 117 ASN A N 1
ATOM 997 C CA . ASN A 1 117 ? 27.021 14.038 -5.368 1.00 45.16 117 ASN A CA 1
ATOM 998 C C . ASN A 1 117 ? 25.947 12.948 -5.357 1.00 45.16 117 ASN A C 1
ATOM 1000 O O . ASN A 1 117 ? 24.949 13.028 -4.641 1.00 45.16 117 ASN A O 1
ATOM 1004 N N . GLY A 1 118 ? 26.182 11.945 -6.201 1.00 51.47 118 GLY A N 1
ATOM 1005 C CA . GLY A 1 118 ? 25.354 10.765 -6.324 1.00 51.47 118 GLY A CA 1
ATOM 1006 C C . GLY A 1 118 ? 25.601 9.823 -5.162 1.00 51.47 118 GLY A C 1
ATOM 1007 O O . GLY A 1 118 ? 26.684 9.271 -5.038 1.00 51.47 118 GLY A O 1
ATOM 1008 N N . ASP A 1 119 ? 24.560 9.614 -4.377 1.00 47.50 119 ASP A N 1
ATOM 1009 C CA . ASP A 1 119 ? 24.263 8.298 -3.847 1.00 47.50 119 ASP A CA 1
ATOM 1010 C C . ASP A 1 119 ? 22.784 8.053 -4.121 1.00 47.50 119 ASP A C 1
ATOM 1012 O O . ASP A 1 119 ? 21.935 8.931 -3.916 1.00 47.50 119 ASP A O 1
ATOM 1016 N N . CYS A 1 120 ? 22.457 6.879 -4.653 1.00 50.97 120 CYS A N 1
ATOM 1017 C CA . CYS A 1 120 ? 21.079 6.422 -4.702 1.00 50.97 120 CYS A CA 1
ATOM 1018 C C . CYS A 1 120 ? 20.613 6.289 -3.249 1.00 50.97 120 CYS A C 1
ATOM 1020 O O . CYS A 1 120 ? 20.908 5.285 -2.608 1.00 50.97 120 CYS A O 1
ATOM 1022 N N . LEU A 1 121 ? 19.937 7.312 -2.707 1.00 55.81 121 LEU A N 1
ATOM 1023 C CA . LEU A 1 121 ? 19.384 7.265 -1.355 1.00 55.81 121 LEU A CA 1
ATOM 1024 C C . LEU A 1 121 ? 18.445 6.058 -1.271 1.00 55.81 121 LEU A C 1
ATOM 1026 O O . LEU A 1 121 ? 17.324 6.078 -1.787 1.00 55.81 121 LEU A O 1
ATOM 1030 N N . ARG A 1 122 ? 18.936 4.987 -0.646 1.00 61.25 122 ARG A N 1
ATOM 1031 C CA . ARG A 1 122 ? 18.169 3.793 -0.319 1.00 61.25 122 ARG A CA 1
ATOM 1032 C C . ARG A 1 122 ? 16.976 4.242 0.520 1.00 61.25 122 ARG A C 1
ATOM 1034 O O . ARG A 1 122 ? 17.153 4.720 1.640 1.00 61.25 122 ARG A O 1
ATOM 1041 N N . LYS A 1 123 ? 15.769 4.158 -0.040 1.00 69.19 123 LYS A N 1
ATOM 1042 C CA . LYS A 1 123 ? 14.548 4.488 0.703 1.00 69.19 123 LYS A CA 1
ATOM 1043 C C . LYS A 1 123 ? 14.215 3.321 1.636 1.00 69.19 123 LYS A C 1
ATOM 1045 O O . LYS A 1 123 ? 14.460 2.171 1.259 1.00 69.19 123 LYS A O 1
ATOM 1050 N N . PRO A 1 124 ? 13.678 3.586 2.840 1.00 74.62 124 PRO A N 1
ATOM 1051 C CA . PRO A 1 124 ? 13.155 2.517 3.678 1.00 74.62 124 PRO A CA 1
ATOM 1052 C C . PRO A 1 124 ? 12.040 1.800 2.910 1.00 74.62 124 PRO A C 1
ATOM 1054 O O . PRO A 1 124 ? 11.196 2.451 2.293 1.00 74.62 124 PRO A O 1
ATOM 1057 N N . SER A 1 125 ? 12.064 0.468 2.916 1.00 81.69 125 SER A N 1
ATOM 1058 C CA . SER A 1 125 ? 11.010 -0.332 2.295 1.00 81.69 125 SER A CA 1
ATOM 1059 C C . SER A 1 125 ? 9.686 -0.138 3.031 1.00 81.69 125 SER A C 1
ATOM 1061 O O . SER A 1 125 ? 9.666 0.190 4.220 1.00 81.69 125 SER A O 1
ATOM 1063 N N . ASP A 1 126 ? 8.567 -0.402 2.355 1.00 86.62 126 ASP A N 1
ATOM 1064 C CA . ASP A 1 126 ? 7.232 -0.311 2.965 1.00 86.62 126 ASP A CA 1
ATOM 1065 C C . ASP A 1 126 ? 7.115 -1.180 4.229 1.00 86.62 126 ASP A C 1
ATOM 1067 O O . ASP A 1 126 ? 6.461 -0.806 5.204 1.00 86.62 126 ASP A O 1
ATOM 1071 N N . LEU A 1 127 ? 7.823 -2.314 4.250 1.00 86.62 127 LEU A N 1
ATOM 1072 C CA . LEU A 1 127 ? 7.906 -3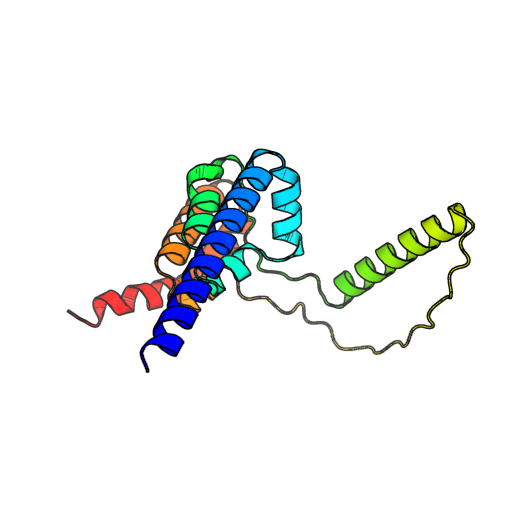.193 5.410 1.00 86.62 127 LEU A CA 1
ATOM 1073 C C . LEU A 1 127 ? 8.703 -2.566 6.561 1.00 86.62 127 LEU A C 1
ATOM 1075 O O . LEU A 1 127 ? 8.255 -2.630 7.705 1.00 86.62 127 LEU A O 1
ATOM 1079 N N . LYS A 1 128 ? 9.838 -1.911 6.282 1.00 85.44 128 LYS A N 1
ATOM 1080 C CA . LYS A 1 128 ? 10.592 -1.171 7.304 1.00 85.44 128 LYS A CA 1
ATOM 1081 C C . LYS A 1 128 ? 9.753 -0.034 7.891 1.00 85.44 128 LYS A C 1
ATOM 1083 O O . LYS A 1 128 ? 9.669 0.087 9.109 1.00 85.44 128 LYS A O 1
ATOM 1088 N N . ILE A 1 129 ? 9.045 0.713 7.041 1.00 86.56 129 ILE A N 1
ATOM 1089 C CA . ILE A 1 129 ? 8.106 1.759 7.472 1.00 86.56 129 ILE A CA 1
ATOM 1090 C C . ILE A 1 129 ? 7.026 1.159 8.385 1.00 86.56 129 ILE A C 1
ATOM 1092 O O . ILE A 1 129 ? 6.736 1.728 9.437 1.00 86.56 129 ILE A O 1
ATOM 1096 N N . ALA A 1 130 ? 6.464 -0.003 8.039 1.00 87.81 130 ALA A N 1
ATOM 1097 C CA . ALA A 1 130 ? 5.447 -0.671 8.853 1.00 87.81 130 ALA A CA 1
ATOM 1098 C C . ALA A 1 130 ? 5.971 -1.112 10.229 1.00 87.81 130 ALA A C 1
ATOM 1100 O O . ALA A 1 130 ? 5.264 -0.957 11.230 1.00 87.81 130 ALA A O 1
ATOM 1101 N N . ILE A 1 131 ? 7.206 -1.624 10.288 1.00 86.44 131 ILE A N 1
ATOM 1102 C CA . ILE A 1 131 ? 7.890 -1.993 11.537 1.00 86.44 131 ILE A CA 1
ATOM 1103 C C . ILE A 1 131 ? 8.101 -0.753 12.410 1.00 86.44 131 ILE A C 1
ATOM 1105 O O . ILE A 1 131 ? 7.733 -0.768 13.587 1.00 86.44 131 ILE A O 1
ATOM 1109 N N . ASP A 1 132 ? 8.625 0.328 11.830 1.00 86.12 132 ASP A N 1
ATOM 1110 C CA . ASP A 1 132 ? 8.946 1.565 12.549 1.00 86.12 132 ASP A CA 1
ATOM 1111 C C . ASP A 1 132 ? 7.677 2.237 13.110 1.00 86.12 132 ASP A C 1
ATOM 1113 O O . ASP A 1 132 ? 7.660 2.686 14.257 1.00 86.12 132 ASP A O 1
ATOM 1117 N N . HIS A 1 133 ? 6.568 2.201 12.361 1.00 84.75 133 HIS A N 1
ATOM 1118 C CA . HIS A 1 133 ? 5.252 2.673 12.820 1.00 84.75 133 HIS A CA 1
ATOM 1119 C C . HIS A 1 133 ? 4.539 1.686 13.758 1.00 84.75 133 HIS A C 1
ATOM 1121 O O . HIS A 1 133 ? 3.425 1.952 14.211 1.00 84.75 133 HIS A O 1
ATOM 1127 N N . LYS A 1 134 ? 5.144 0.526 14.047 1.00 86.81 134 LYS A N 1
ATOM 1128 C CA . LYS A 1 134 ? 4.555 -0.566 14.838 1.00 86.81 134 LYS A CA 1
ATOM 1129 C C . LYS A 1 134 ? 3.178 -1.012 14.322 1.00 86.81 134 LYS A C 1
ATOM 1131 O O . LYS A 1 134 ? 2.380 -1.560 15.090 1.00 86.81 134 LYS A O 1
ATOM 1136 N N . ASN A 1 135 ? 2.907 -0.842 13.026 1.00 86.62 135 ASN A N 1
ATOM 1137 C CA . ASN A 1 135 ? 1.652 -1.252 12.406 1.00 86.62 135 ASN A CA 1
ATOM 1138 C C . ASN A 1 135 ? 1.652 -2.776 12.193 1.00 86.62 135 ASN A C 1
ATOM 1140 O O . ASN A 1 135 ? 2.090 -3.293 11.166 1.00 86.62 135 ASN A O 1
ATOM 1144 N N . LYS A 1 136 ? 1.141 -3.508 13.189 1.00 86.81 136 LYS A N 1
ATOM 1145 C CA . LYS A 1 136 ? 1.107 -4.981 13.209 1.00 86.81 136 LYS A CA 1
ATOM 1146 C C . LYS A 1 136 ? 0.384 -5.582 12.003 1.00 86.81 136 LYS A C 1
ATOM 1148 O O . LYS A 1 136 ? 0.814 -6.618 11.495 1.00 86.81 136 LYS A O 1
ATOM 1153 N N . ASN A 1 137 ? -0.711 -4.959 11.569 1.00 86.62 137 ASN A N 1
ATOM 1154 C CA . ASN A 1 137 ? -1.528 -5.459 10.467 1.00 86.62 137 ASN A CA 1
ATOM 1155 C C . ASN A 1 137 ? -0.788 -5.307 9.141 1.00 86.62 137 ASN A C 1
ATOM 1157 O O . ASN A 1 137 ? -0.691 -6.278 8.389 1.00 86.62 137 ASN A O 1
ATOM 1161 N N . ALA A 1 138 ? -0.192 -4.135 8.909 1.00 87.25 138 ALA A N 1
ATOM 1162 C CA . ALA A 1 138 ? 0.655 -3.892 7.751 1.00 87.25 138 ALA A CA 1
ATOM 1163 C C . ALA A 1 138 ? 1.874 -4.823 7.731 1.00 87.25 138 ALA A C 1
ATOM 1165 O O . ALA A 1 138 ? 2.118 -5.458 6.712 1.00 87.25 138 ALA A O 1
ATOM 1166 N N . VAL A 1 139 ? 2.584 -4.990 8.856 1.00 88.75 139 VAL A N 1
ATOM 1167 C CA . VAL A 1 139 ? 3.728 -5.917 8.946 1.00 88.75 139 VAL A CA 1
ATOM 1168 C C . VAL A 1 139 ? 3.300 -7.340 8.584 1.00 88.75 139 VAL A C 1
ATOM 1170 O O . VAL A 1 139 ? 3.904 -7.959 7.712 1.00 88.75 139 VAL A O 1
ATOM 1173 N N . LYS A 1 140 ? 2.224 -7.859 9.192 1.00 88.44 140 LYS A N 1
ATOM 1174 C CA . LYS A 1 140 ? 1.722 -9.210 8.892 1.00 88.44 140 LYS A CA 1
ATOM 1175 C C . LYS A 1 140 ? 1.313 -9.353 7.420 1.00 88.44 140 LYS A C 1
ATOM 1177 O O . LYS A 1 140 ? 1.612 -10.375 6.806 1.00 88.44 140 LYS A O 1
ATOM 1182 N N . GLY A 1 141 ? 0.641 -8.337 6.878 1.00 87.62 141 GLY A N 1
ATOM 1183 C CA . GLY A 1 141 ? 0.223 -8.260 5.478 1.00 87.62 141 GLY A CA 1
ATOM 1184 C C . GLY A 1 141 ? 1.382 -8.309 4.507 1.00 87.62 141 GLY A C 1
ATOM 1185 O O . GLY A 1 141 ? 1.443 -9.213 3.676 1.00 87.62 141 GLY A O 1
ATOM 1186 N N . LEU A 1 142 ? 2.312 -7.373 4.653 1.00 88.75 142 LEU A N 1
ATOM 1187 C CA . LEU A 1 142 ? 3.455 -7.219 3.765 1.00 88.75 142 LEU A CA 1
ATOM 1188 C C . LEU A 1 142 ? 4.401 -8.418 3.849 1.00 88.75 142 LEU A C 1
ATOM 1190 O O . LEU A 1 142 ? 4.786 -8.930 2.806 1.00 88.75 142 LEU A O 1
ATOM 1194 N N . VAL A 1 143 ? 4.697 -8.943 5.047 1.00 88.69 143 VAL A N 1
ATOM 1195 C CA . VAL A 1 143 ? 5.525 -10.158 5.187 1.00 88.69 143 VAL A CA 1
ATOM 1196 C C . VAL A 1 143 ? 4.883 -11.328 4.454 1.00 88.69 143 VAL A C 1
ATOM 1198 O O . VAL A 1 143 ? 5.532 -11.959 3.630 1.00 88.69 143 VAL A O 1
ATOM 1201 N N . ARG A 1 144 ? 3.593 -11.602 4.696 1.00 87.62 144 ARG A N 1
ATOM 1202 C CA . ARG A 1 144 ? 2.912 -12.718 4.028 1.00 87.62 144 ARG A CA 1
ATOM 1203 C C . ARG A 1 144 ? 2.881 -12.529 2.512 1.00 87.62 144 ARG A C 1
ATOM 1205 O O . ARG A 1 144 ? 3.139 -13.481 1.783 1.00 87.62 144 ARG A O 1
ATOM 1212 N N . TYR A 1 145 ? 2.556 -11.327 2.050 1.00 87.44 145 TYR A N 1
ATOM 1213 C CA . TYR A 1 145 ? 2.482 -10.996 0.630 1.00 87.44 145 TYR A CA 1
ATOM 1214 C C . TYR A 1 145 ? 3.842 -11.157 -0.059 1.00 87.44 145 TYR A C 1
ATOM 1216 O O . TYR A 1 145 ? 3.932 -11.850 -1.072 1.00 87.44 145 TYR A O 1
ATOM 1224 N N . TYR A 1 146 ? 4.909 -10.608 0.526 1.00 86.88 146 TYR A N 1
ATOM 1225 C CA . TYR A 1 146 ? 6.251 -10.717 -0.035 1.00 86.88 146 TYR A CA 1
ATOM 1226 C C . TYR A 1 146 ? 6.794 -12.136 0.029 1.00 86.88 146 TYR A C 1
ATOM 1228 O O . TYR A 1 146 ? 7.339 -12.587 -0.964 1.00 86.88 146 TYR A O 1
ATOM 1236 N N . SER A 1 147 ? 6.632 -12.865 1.138 1.00 82.19 147 SER A N 1
ATOM 1237 C CA . SER A 1 147 ? 7.135 -14.241 1.245 1.00 82.19 147 SER A CA 1
ATOM 1238 C C . SER A 1 147 ? 6.503 -15.176 0.217 1.00 82.19 147 SER A C 1
ATOM 1240 O O . SER A 1 147 ? 7.195 -16.024 -0.331 1.00 82.19 147 SER A O 1
ATOM 1242 N N . ILE A 1 148 ? 5.205 -15.015 -0.058 1.00 82.56 148 ILE A N 1
ATOM 1243 C CA . ILE A 1 148 ? 4.505 -15.843 -1.047 1.00 82.56 148 ILE A CA 1
ATOM 1244 C C . ILE A 1 148 ? 5.022 -15.546 -2.454 1.00 82.56 148 ILE A C 1
ATOM 1246 O O . ILE A 1 148 ? 5.326 -16.469 -3.196 1.00 82.56 148 ILE A O 1
ATOM 1250 N N . LEU A 1 149 ? 5.154 -14.267 -2.800 1.00 81.06 149 LEU A N 1
ATOM 1251 C CA . LEU A 1 149 ? 5.535 -13.846 -4.148 1.00 81.06 149 LEU A CA 1
ATOM 1252 C C . LEU A 1 149 ? 7.059 -13.865 -4.376 1.00 81.06 149 LEU A C 1
ATOM 1254 O O . LEU A 1 149 ? 7.513 -13.890 -5.514 1.00 81.06 149 LEU A O 1
ATOM 1258 N N . ALA A 1 150 ? 7.866 -13.925 -3.314 1.00 76.69 150 ALA A N 1
ATOM 1259 C CA . ALA A 1 150 ? 9.321 -14.062 -3.383 1.00 76.69 150 ALA A CA 1
ATOM 1260 C C . ALA A 1 150 ? 9.783 -15.415 -3.939 1.00 76.69 150 ALA A C 1
ATOM 1262 O O . ALA A 1 150 ? 10.915 -15.502 -4.412 1.00 76.69 150 ALA A O 1
ATOM 1263 N N . MET A 1 151 ? 8.934 -16.448 -3.896 1.00 70.38 151 MET A N 1
ATOM 1264 C CA . MET A 1 151 ? 9.238 -17.743 -4.516 1.00 70.38 151 MET A CA 1
ATOM 1265 C C . MET A 1 151 ? 9.314 -17.632 -6.044 1.00 70.38 151 MET A C 1
ATOM 1267 O O . MET A 1 151 ? 10.133 -18.306 -6.660 1.00 70.38 151 MET A O 1
ATOM 1271 N N . ASP A 1 152 ? 8.539 -16.712 -6.625 1.00 73.81 152 ASP A N 1
ATOM 1272 C CA . ASP A 1 152 ? 8.443 -16.514 -8.074 1.00 73.81 152 ASP A CA 1
ATOM 1273 C C . ASP A 1 152 ? 9.197 -15.254 -8.551 1.00 73.81 152 ASP A C 1
ATOM 1275 O O . ASP A 1 152 ? 9.477 -15.089 -9.741 1.00 73.81 152 ASP A O 1
ATOM 1279 N N . HIS A 1 153 ? 9.563 -14.352 -7.628 1.00 71.19 153 HIS A N 1
ATOM 1280 C CA . HIS A 1 153 ? 10.199 -13.067 -7.932 1.00 71.19 153 HIS A CA 1
ATOM 1281 C C . HIS A 1 153 ? 11.412 -12.779 -7.033 1.00 71.19 153 HIS A C 1
ATOM 1283 O O . HIS A 1 153 ? 11.294 -12.279 -5.911 1.00 71.19 153 HIS A O 1
ATOM 1289 N N . THR A 1 154 ? 12.616 -13.001 -7.567 1.00 64.12 154 THR A N 1
ATOM 1290 C CA . THR A 1 154 ? 13.898 -12.826 -6.853 1.00 64.12 154 THR A CA 1
ATOM 1291 C C . THR A 1 154 ? 14.102 -11.420 -6.278 1.00 64.12 154 THR A C 1
ATOM 1293 O O . THR A 1 154 ? 14.615 -11.278 -5.171 1.00 64.12 154 THR A O 1
ATOM 1296 N N . GLY A 1 155 ? 13.632 -10.368 -6.960 1.00 64.56 155 GLY A N 1
ATOM 1297 C CA . GLY A 1 155 ? 13.689 -8.987 -6.455 1.00 64.56 155 GLY A CA 1
ATOM 1298 C C . GLY A 1 155 ? 12.946 -8.775 -5.127 1.00 64.56 155 GLY A C 1
ATOM 1299 O O . GLY A 1 155 ? 13.323 -7.924 -4.319 1.00 64.56 155 GLY A O 1
ATOM 1300 N N . TRP A 1 156 ? 11.912 -9.574 -4.869 1.00 74.75 156 TRP A N 1
ATOM 1301 C CA . TRP A 1 156 ? 11.094 -9.479 -3.662 1.00 74.75 156 TRP A CA 1
ATOM 1302 C C . TRP A 1 156 ? 11.734 -10.246 -2.502 1.00 74.75 156 TRP A C 1
ATOM 1304 O O . TRP A 1 156 ? 11.675 -9.788 -1.360 1.00 74.75 156 TRP A O 1
ATOM 1314 N N . MET A 1 157 ? 12.437 -11.343 -2.806 1.00 70.31 157 MET A N 1
ATOM 1315 C CA . MET A 1 157 ? 13.249 -12.098 -1.848 1.00 70.31 157 MET A CA 1
ATOM 1316 C C . MET A 1 157 ? 14.319 -11.212 -1.196 1.00 70.31 157 MET A C 1
ATOM 1318 O O . MET A 1 157 ? 14.415 -11.181 0.027 1.00 70.31 157 MET A O 1
ATOM 1322 N N . PHE A 1 158 ? 15.049 -10.409 -1.982 1.00 66.81 158 PHE A N 1
ATOM 1323 C CA . PHE A 1 158 ? 16.052 -9.474 -1.450 1.00 66.81 158 PHE A CA 1
ATOM 1324 C C . PHE A 1 158 ? 15.477 -8.435 -0.484 1.00 66.81 158 PHE A C 1
ATOM 1326 O O . PHE A 1 158 ? 16.191 -7.972 0.405 1.00 66.81 158 PHE A O 1
ATOM 1333 N N . THR A 1 159 ? 14.209 -8.053 -0.664 1.00 69.44 159 THR A N 1
ATOM 1334 C CA . THR A 1 159 ? 13.532 -7.137 0.258 1.00 69.44 159 THR A CA 1
ATOM 1335 C C . THR A 1 159 ? 13.342 -7.842 1.595 1.00 69.44 159 THR A C 1
ATOM 1337 O O . THR A 1 159 ? 14.037 -7.511 2.554 1.00 69.44 159 THR A O 1
ATOM 1340 N N . VAL A 1 160 ? 12.565 -8.931 1.606 1.00 70.75 160 VAL A N 1
ATOM 1341 C CA . VAL A 1 160 ? 12.286 -9.721 2.818 1.00 70.75 160 VAL A CA 1
ATOM 1342 C C . VAL A 1 160 ? 13.559 -10.105 3.571 1.00 70.75 160 VAL A C 1
ATOM 1344 O O . VAL A 1 160 ? 13.616 -9.900 4.781 1.00 70.75 160 VAL A O 1
ATOM 1347 N N . SER A 1 161 ? 14.572 -10.634 2.872 1.00 68.56 161 SER A N 1
ATOM 1348 C CA . SER A 1 161 ? 15.812 -11.140 3.474 1.00 68.56 161 SER A CA 1
ATOM 1349 C C . SER A 1 161 ? 16.586 -10.085 4.257 1.00 68.56 161 SER A C 1
ATOM 1351 O O . SER A 1 161 ? 17.176 -10.387 5.289 1.00 68.56 161 SER A O 1
ATOM 1353 N N . ASP A 1 162 ? 16.589 -8.846 3.792 1.00 71.88 162 ASP A N 1
ATOM 1354 C CA . ASP A 1 162 ? 17.344 -7.780 4.439 1.00 71.88 162 ASP A CA 1
ATOM 1355 C C . ASP A 1 162 ? 16.578 -7.180 5.629 1.00 71.88 162 ASP A C 1
ATOM 1357 O O . ASP A 1 162 ? 17.183 -6.809 6.633 1.00 71.88 162 ASP A O 1
ATOM 1361 N N . GLU A 1 163 ? 15.241 -7.197 5.594 1.00 76.50 163 GLU A N 1
ATOM 1362 C CA . GLU A 1 163 ? 14.427 -6.825 6.756 1.00 76.50 163 GLU A CA 1
ATOM 1363 C C . GLU A 1 163 ? 14.291 -7.944 7.809 1.00 76.50 163 GLU A C 1
ATOM 1365 O O . GLU A 1 163 ? 13.739 -7.699 8.885 1.00 76.50 163 GLU A O 1
ATOM 1370 N N . LEU A 1 164 ? 14.831 -9.149 7.567 1.00 75.56 164 LEU A N 1
ATOM 1371 C CA . LEU A 1 164 ? 14.755 -10.286 8.501 1.00 75.56 164 LEU A CA 1
ATOM 1372 C C . LEU A 1 164 ? 15.281 -9.949 9.899 1.00 75.56 164 LEU A C 1
ATOM 1374 O O . LEU A 1 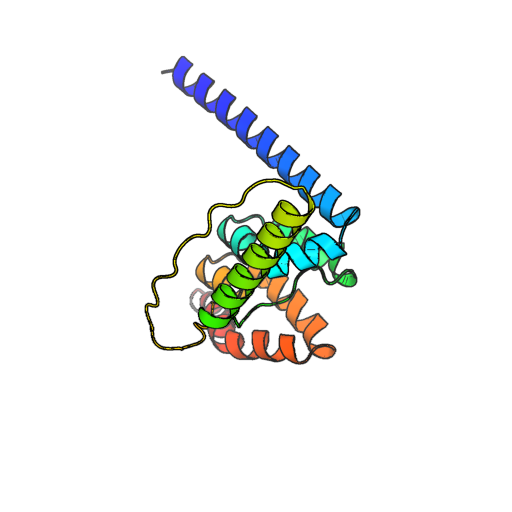164 ? 14.651 -10.311 10.891 1.00 75.56 164 LEU A O 1
ATOM 1378 N N . LEU A 1 165 ? 16.412 -9.246 9.998 1.00 71.25 165 LEU A N 1
ATOM 1379 C CA . LEU A 1 165 ? 17.003 -8.890 11.294 1.00 71.25 165 LEU A CA 1
ATOM 1380 C C . LEU A 1 165 ? 16.092 -7.952 12.098 1.00 71.25 165 LEU A C 1
ATOM 1382 O O . LEU A 1 165 ? 15.949 -8.105 13.311 1.00 71.25 165 LEU A O 1
ATOM 1386 N N . GLU A 1 166 ? 15.440 -7.006 11.426 1.00 75.81 166 GLU A N 1
ATOM 1387 C CA . GLU A 1 166 ? 14.494 -6.080 12.053 1.00 75.81 166 GLU A CA 1
ATOM 1388 C C . GLU A 1 166 ? 13.190 -6.789 12.437 1.00 75.81 166 GLU A C 1
ATOM 1390 O O . GLU A 1 166 ? 12.653 -6.550 13.518 1.00 75.81 166 GLU A O 1
ATOM 1395 N N . LEU A 1 167 ? 12.720 -7.732 11.614 1.00 79.00 167 LEU A N 1
ATOM 1396 C CA . LEU A 1 167 ? 11.575 -8.588 11.932 1.00 79.00 167 LEU A CA 1
ATOM 1397 C C . LEU A 1 167 ? 11.836 -9.494 13.141 1.00 79.00 167 LEU A C 1
ATOM 1399 O O . LEU A 1 167 ? 10.946 -9.664 13.977 1.00 79.00 167 LEU A O 1
ATOM 1403 N N . LEU A 1 168 ? 13.043 -10.056 13.264 1.00 74.44 168 LEU A N 1
ATOM 1404 C CA . LEU A 1 168 ? 13.437 -10.869 14.417 1.00 74.44 168 LEU A CA 1
ATOM 1405 C C . LEU A 1 168 ? 13.392 -10.048 15.709 1.00 74.44 168 LEU A C 1
ATOM 1407 O O . LEU A 1 168 ? 12.775 -10.493 16.675 1.00 74.44 168 LEU A O 1
ATOM 1411 N N . LYS A 1 169 ? 13.946 -8.827 15.703 1.00 76.94 169 LYS A N 1
ATOM 1412 C CA . LYS A 1 169 ? 13.863 -7.889 16.841 1.00 76.94 169 LYS A CA 1
ATOM 1413 C C . LYS A 1 169 ? 12.421 -7.477 17.152 1.00 76.94 169 LYS A C 1
ATOM 1415 O O . LYS A 1 169 ? 12.008 -7.415 18.309 1.00 76.94 169 LYS A O 1
ATOM 1420 N N . TYR A 1 170 ? 11.631 -7.205 16.113 1.00 75.75 170 TYR A N 1
ATOM 1421 C CA . TYR A 1 170 ? 10.220 -6.847 16.249 1.00 75.75 170 TYR A CA 1
ATOM 1422 C C . TYR A 1 170 ? 9.407 -7.978 16.898 1.00 75.75 170 TYR A C 1
ATOM 1424 O O . TYR A 1 170 ? 8.540 -7.727 17.737 1.00 75.75 170 TYR A O 1
ATOM 1432 N N . ASN A 1 171 ? 9.708 -9.233 16.551 1.00 67.62 171 ASN A N 1
ATOM 1433 C CA . ASN A 1 171 ? 9.051 -10.403 17.123 1.00 67.62 171 ASN A CA 1
ATOM 1434 C C . ASN A 1 171 ? 9.606 -10.780 18.510 1.00 67.62 171 ASN A C 1
ATOM 1436 O O . ASN A 1 171 ? 8.837 -11.231 19.356 1.00 67.62 171 ASN A O 1
ATOM 1440 N N . SER A 1 172 ? 10.893 -10.553 18.801 1.00 58.41 172 SER A N 1
ATOM 1441 C CA . SER A 1 172 ? 11.495 -10.824 20.119 1.00 58.41 172 SER A CA 1
ATOM 1442 C C . SER A 1 172 ? 10.956 -9.918 21.232 1.00 58.41 172 SER A C 1
ATOM 1444 O O . SER A 1 172 ? 10.923 -10.326 22.390 1.00 58.41 172 SER A O 1
ATOM 1446 N N . GLY A 1 173 ? 10.406 -8.745 20.897 1.00 52.97 173 GLY A N 1
ATOM 1447 C CA . GLY A 1 173 ? 9.618 -7.925 21.828 1.00 52.97 173 GLY A CA 1
ATOM 1448 C C . GLY A 1 173 ? 8.348 -8.608 22.369 1.00 52.97 173 GLY A C 1
ATOM 1449 O O . GLY A 1 173 ? 7.807 -8.159 23.375 1.00 52.97 173 GLY A O 1
ATOM 1450 N N . LYS A 1 174 ? 7.881 -9.710 21.755 1.00 50.88 174 LYS A N 1
ATOM 1451 C CA . LYS A 1 174 ? 6.839 -10.592 22.322 1.00 50.88 174 LYS A CA 1
ATOM 1452 C C . LYS A 1 174 ? 7.378 -11.637 23.305 1.00 50.88 174 LYS A C 1
ATOM 1454 O O . LYS A 1 174 ? 6.583 -12.212 24.038 1.00 50.88 174 LYS A O 1
ATOM 1459 N N . PHE A 1 175 ? 8.684 -11.913 23.301 1.00 37.53 175 PHE A N 1
ATOM 1460 C CA . PHE A 1 175 ? 9.321 -12.909 24.173 1.00 37.53 175 PHE A CA 1
ATOM 1461 C C . PHE A 1 175 ? 9.984 -12.292 25.415 1.00 37.53 175 PHE A C 1
ATOM 1463 O O . PHE A 1 175 ? 10.266 -13.016 26.357 1.00 37.53 175 PHE A O 1
ATOM 1470 N N . MET A 1 176 ? 10.191 -10.970 25.443 1.00 34.41 176 MET A N 1
ATOM 1471 C CA . MET A 1 176 ? 10.790 -10.239 26.577 1.00 34.41 176 MET A CA 1
ATOM 1472 C C . MET A 1 176 ? 9.772 -9.794 27.647 1.00 34.41 176 MET A C 1
ATOM 1474 O O . MET A 1 176 ? 10.149 -9.158 28.625 1.00 34.41 176 MET A O 1
ATOM 1478 N N . TYR A 1 177 ? 8.489 -10.126 27.471 1.00 34.66 177 TYR A N 1
ATOM 1479 C CA . TYR A 1 177 ? 7.433 -9.942 28.470 1.00 34.66 177 TYR A CA 1
ATOM 1480 C C . TYR A 1 177 ? 6.598 -11.226 28.553 1.00 34.66 177 TYR A C 1
ATOM 1482 O O . TYR A 1 177 ? 5.501 -11.310 27.995 1.00 34.66 177 TYR A O 1
ATOM 1490 N N . LYS A 1 178 ? 7.158 -12.249 29.194 1.00 34.94 178 LYS A N 1
ATOM 1491 C CA . LYS A 1 178 ? 6.421 -13.381 29.755 1.00 34.94 178 LYS A CA 1
ATOM 1492 C C . LYS A 1 178 ? 6.829 -13.547 31.205 1.00 34.94 178 LYS A C 1
ATOM 1494 O O . LYS A 1 178 ? 8.040 -13.389 31.467 1.00 34.94 178 LYS A O 1
#

Nearest PDB structures (foldseek):
  3e2c-assembly1_B  TM=2.361E-01  e=1.991E+00  Escherichia coli K-12
  7x9z-assembly1_B  TM=2.248E-01  e=4.081E+00  Thermotoga maritima
  6txl-assembly1_C  TM=2.092E-01  e=3.844E+00  Thermotoga maritima MSB8
  6txi-assembly1_C  TM=2.038E-01  e=5.844E+00  Thermotoga maritima MSB8

Organism: Rhizophagus irregularis (strain DAOM 181602 / DAOM 197198 / MUCL 43194) (NCBI:txid747089)

Sequence (178 aa):
MKHTKYLDNKLRRYLNKTIQETRLLIKKFINEQPQTWKLLDIKECIMSHLVAAGCDDLISYIVYEKRDLMLHNPRRYAWSKRESDECNRLIRLIDVKRKILNREIPQIPQQEKKRLNGDCLRKPSDLKIAIDHKNKNAVKGLVRYYSILAMDHTGWMFTVSDELLELLKYNSGKFMYK

Secondary structure (DSSP, 8-state):
-HHHHHHHHHHHHHHHHHHHHHHHHHHHHHHH-HHHHHHHHHHH-HHHHHHHTT-HHHHHIIIIITGGGT------BPPPHHHHHHHHHHHHHHHHHHHHHTT--PPPPPPP---------BPPPHHHHHHHTT-HHHHHHHHHHHHHHTTT-HHHHHHHHHHHHHHHHHHHTTTS--

Foldseek 3Di:
DVVVVVVVVVVVVVVVVVVVVVLVVVLVCCVVPLVVLLVVCVVPVVLLVCLLVVVLVVLCCVQPVVLVSVSHDKDFFDQKPVRVVVVVVVVVVVVVVVCVVVVNDDDDDDDDDDDDDDDRPGDQISLSSNLVSVVPSNNVRLLVSLVVCCVVPVVSVVNNVVCVVVVVVSVCVVVVPD